Protein 5Z8L (pdb70)

Nearest PDB structures (foldseek):
  5z8l-assembly1_A  TM=1.005E+00  e=8.172E-43  Arabidopsis thaliana
  5z8n-assembly2_B  TM=9.759E-01  e=1.528E-32  Arabidopsis thaliana
  5znr-assembly2_B  TM=9.790E-01  e=4.767E-28  Populus trichocarpa
  5znp-assembly2_B  TM=9.704E-01  e=4.255E-28  Populus trichocarpa
  6vil-assembly4_D  TM=7.966E-01  e=1.922E-10  Mus musculus

Solvent-accessible surface area: 12918 Å² total

GO terms:
  GO:0005634 nucleus (C, IDA)
  GO:0000976 transcription cis-regulatory region binding (F, IDA)
  GO:0140002 histone H3K4me3 reader activity (F, IDA)
  GO:0009791 post-embryonic development (P, IMP)
  GO:2000028 regulation of photoperiodism, flowering (P, IMP)
  GO:0048579 negative regulation of long-day photoperiodism, flowering (P, IMP)
  GO:0005515 protein binding (F, IPI)
  GO:0009845 seed germination (P, IMP)
  GO:0140678 molecular function inhibitor activity (F, IMP)
  GO:0045814 negative regulation of gene expression, epigenetic (P, IMP)

Sequence (211 aa):
MAKTRPGVASKIKTGRKELDSYTIKGTNKVVRAGDCVLMRPSDAGKPPYVARVEKIEADANVKVHCRWYYRPEESLGGRRQFHGAKELFLSDHFDVQSAHTIEGKCIVHTFKNYTRLENVGAEDYYCRFEYKAATGAFTPDRVAVYCKCEMPYNPDDLMVQCEGCKDWYHPACVGMTIEEAKKLDHFVCAECSSPADDVKVRLSKAARSAP

Organism: Arabidopsis thaliana (NCBI:txid3702)

CATH classification: 2.30.30.490

B-factor: mean 43.42, std 18.75, range [15.2, 95.06]

Structure (mmCIF, N/CA/C/O backbone):
data_5Z8L
#
_entry.id   5Z8L
#
_cell.length_a   36.247
_cell.length_b   60.299
_cell.length_c   98.038
_cell.angle_alpha   90.00
_cell.angle_beta   90.00
_cell.angle_gamma   90.00
#
_symmetry.space_group_name_H-M   'P 21 21 21'
#
loop_
_entity.id
_entity.type
_entity.pdbx_description
1 polymer 'Chromatin remodeling protein EBS'
2 polymer 'H3K27me3 peptide'
3 non-polymer 'ZINC ION'
4 water water
#
loop_
_atom_site.group_PDB
_atom_site.id
_atom_site.type_symbol
_atom_site.label_atom_id
_atom_site.label_alt_id
_atom_site.label_comp_id
_atom_site.label_asym_id
_atom_site.label_entity_id
_atom_site.label_seq_id
_atom_site.pdbx_PDB_ins_code
_atom_site.Cartn_x
_atom_site.Cartn_y
_atom_site.Cartn_z
_atom_site.occupancy
_atom_site.B_iso_or_equiv
_atom_site.auth_seq_id
_atom_site.auth_comp_id
_atom_site.auth_asym_id
_atom_site.auth_atom_id
_atom_site.pdbx_PDB_model_num
ATOM 1 N N . MET A 1 1 ? 8.456 47.423 10.538 1.00 67.58 1 MET A N 1
ATOM 2 C CA . MET A 1 1 ? 8.632 46.240 11.374 1.00 63.54 1 MET A CA 1
ATOM 3 C C . MET A 1 1 ? 7.442 46.027 12.300 1.00 65.50 1 MET A C 1
ATOM 4 O O . MET A 1 1 ? 7.259 46.767 13.267 1.00 69.79 1 MET A O 1
ATOM 9 N N . ALA A 1 2 ? 6.641 45.008 12.006 1.00 59.34 2 ALA A N 1
ATOM 10 C CA . ALA A 1 2 ? 5.473 44.700 12.822 1.00 57.63 2 ALA A CA 1
ATOM 11 C C . ALA A 1 2 ? 5.711 43.469 13.692 1.00 54.77 2 ALA A C 1
ATOM 12 O O . ALA A 1 2 ? 6.015 42.390 13.187 1.00 55.19 2 ALA A O 1
ATOM 14 N N . LYS A 1 3 ? 5.569 43.641 15.002 1.00 52.20 3 LYS A N 1
ATOM 15 C CA . LYS A 1 3 ? 5.710 42.536 15.942 1.00 50.10 3 LYS A CA 1
ATOM 16 C C . LYS A 1 3 ? 4.765 42.710 17.126 1.00 51.98 3 LYS A C 1
ATOM 17 O O . LYS A 1 3 ? 4.246 43.801 17.360 1.00 54.60 3 LYS A O 1
ATOM 23 N N . THR A 1 4 ? 4.546 41.630 17.868 1.00 48.07 4 THR A N 1
ATOM 24 C CA . THR A 1 4 ? 3.616 41.652 18.989 1.00 48.01 4 THR A CA 1
ATOM 25 C C . THR A 1 4 ? 4.307 42.016 20.296 1.00 44.49 4 THR A C 1
ATOM 26 O O . THR A 1 4 ? 5.535 42.009 20.390 1.00 41.97 4 THR A O 1
ATOM 30 N N . ARG A 1 5 ? 3.503 42.332 21.304 1.00 44.72 5 ARG A N 1
ATOM 31 C CA . ARG A 1 5 ? 4.011 42.636 22.634 1.00 41.91 5 ARG A CA 1
ATOM 32 C C . ARG A 1 5 ? 3.235 41.818 23.661 1.00 45.67 5 ARG A C 1
ATOM 33 O O . ARG A 1 5 ? 2.187 42.255 24.142 1.00 44.07 5 ARG A O 1
ATOM 41 N N . PRO A 1 6 ? 3.739 40.615 23.981 1.00 46.16 6 PRO A N 1
ATOM 42 C CA . PRO A 1 6 ? 3.063 39.675 24.884 1.00 41.74 6 PRO A CA 1
ATOM 43 C C . PRO A 1 6 ? 2.742 40.296 26.239 1.00 40.34 6 PRO A C 1
ATOM 44 O O . PRO A 1 6 ? 3.626 40.851 26.887 1.00 37.84 6 PRO A O 1
ATOM 48 N N . GLY A 1 7 ? 1.483 40.195 26.653 1.00 43.00 7 GLY A N 1
ATOM 49 C CA . GLY A 1 7 ? 1.018 40.837 27.869 1.00 43.25 7 GLY A CA 1
ATOM 50 C C . GLY A 1 7 ? 1.550 40.233 29.153 1.00 40.99 7 GLY A C 1
ATOM 51 O O . GLY A 1 7 ? 1.746 40.940 30.139 1.00 50.33 7 GLY A O 1
ATOM 52 N N . VAL A 1 8 ? 1.796 38.943 29.168 1.00 40.41 8 VAL A N 1
ATOM 53 C CA . VAL A 1 8 ? 2.357 38.310 30.338 1.00 42.90 8 VAL A CA 1
ATOM 54 C C . VAL A 1 8 ? 3.657 37.578 30.038 1.00 45.88 8 VAL A C 1
ATOM 55 O O . VAL A 1 8 ? 3.831 37.002 28.982 1.00 48.66 8 VAL A O 1
ATOM 59 N N . ALA A 1 9 ? 4.588 37.629 30.976 1.00 43.31 9 ALA A N 1
ATOM 60 C CA . ALA A 1 9 ? 5.836 36.913 30.796 1.00 45.58 9 ALA A CA 1
ATOM 61 C C . ALA A 1 9 ? 5.863 35.491 31.343 1.00 49.95 9 ALA A C 1
ATOM 62 O O . ALA A 1 9 ? 6.605 34.687 30.887 1.00 49.64 9 ALA A O 1
ATOM 64 N N . SER A 1 10 ? 5.047 35.195 32.334 1.00 53.78 10 SER A N 1
ATOM 65 C CA . SER A 1 10 ? 4.989 33.870 32.913 1.00 52.81 10 SER A CA 1
ATOM 66 C C . SER A 1 10 ? 3.596 33.236 32.781 1.00 60.07 10 SER A C 1
ATOM 67 O O . SER A 1 10 ? 2.605 33.838 33.130 1.00 68.66 10 SER A O 1
ATOM 70 N N . LYS A 1 11 ? 3.550 32.000 32.313 1.00 56.34 11 LYS A N 1
ATOM 71 C CA . LYS A 1 11 ? 2.310 31.250 32.187 1.00 54.86 11 LYS A CA 1
ATOM 72 C C . LYS A 1 11 ? 1.820 30.516 33.460 1.00 59.96 11 LYS A C 1
ATOM 73 O O . LYS A 1 11 ? 0.691 30.052 33.507 1.00 64.17 11 LYS A O 1
ATOM 79 N N . ILE A 1 12 ? 2.642 30.410 34.490 1.00 55.06 12 ILE A N 1
ATOM 80 C CA . ILE A 1 12 ? 2.237 29.696 35.698 1.00 64.21 12 ILE A CA 1
ATOM 81 C C . ILE A 1 12 ? 1.478 30.624 36.649 1.00 70.66 12 ILE A C 1
ATOM 82 O O . ILE A 1 12 ? 1.913 31.730 36.863 1.00 68.60 12 ILE A O 1
ATOM 87 N N . LYS A 1 13 ? 0.356 30.196 37.220 1.00 74.88 13 LYS A N 1
ATOM 88 C CA . LYS A 1 13 ? -0.206 30.897 38.385 1.00 77.60 13 LYS A CA 1
ATOM 89 C C . LYS A 1 13 ? -0.359 32.377 38.179 1.00 75.86 13 LYS A C 1
ATOM 90 O O . LYS A 1 13 ? 0.109 33.205 38.962 1.00 69.87 13 LYS A O 1
ATOM 96 N N . THR A 1 14 ? -0.998 32.701 37.082 1.00 70.14 14 THR A N 1
ATOM 97 C CA . THR A 1 14 ? -1.139 34.049 36.643 1.00 67.48 14 THR A CA 1
ATOM 98 C C . THR A 1 14 ? -2.110 34.766 37.582 1.00 74.11 14 THR A C 1
ATOM 99 O O . THR A 1 14 ? -2.247 35.977 37.576 1.00 83.88 14 THR A O 1
ATOM 103 N N . GLY A 1 15 ? -2.778 33.986 38.404 1.00 72.10 15 GLY A N 1
ATOM 104 C CA . GLY A 1 15 ? -3.737 34.485 39.360 1.00 73.66 15 GLY A CA 1
ATOM 105 C C . GLY A 1 15 ? -3.273 35.410 40.454 1.00 72.81 15 GLY A C 1
ATOM 106 O O . GLY A 1 15 ? -4.078 36.089 41.048 1.00 75.95 15 GLY A O 1
ATOM 107 N N . ARG A 1 16 ? -2.006 35.353 40.820 1.00 70.83 16 ARG A N 1
ATOM 108 C CA . ARG A 1 16 ? -1.478 36.235 41.856 1.00 71.57 16 ARG A CA 1
ATOM 109 C C . ARG A 1 16 ? -1.270 37.656 41.393 1.00 66.64 16 ARG A C 1
ATOM 110 O O . ARG A 1 16 ? -1.089 37.903 40.216 1.00 58.31 16 ARG A O 1
ATOM 118 N N . LYS A 1 17 ? -1.295 38.587 42.325 1.00 63.98 17 LYS A N 1
ATOM 119 C CA . LYS A 1 17 ? -0.892 39.939 42.037 1.00 65.38 17 LYS A CA 1
ATOM 120 C C . LYS A 1 17 ? 0.644 40.100 42.032 1.00 58.87 17 LYS A C 1
ATOM 121 O O . LYS A 1 17 ? 1.326 39.578 42.916 1.00 55.17 17 LYS A O 1
ATOM 127 N N . GLU A 1 18 ? 1.161 40.859 41.072 1.00 54.23 18 GLU A N 1
ATOM 128 C CA . GLU A 1 18 ? 2.597 41.039 40.956 1.00 55.76 18 GLU A CA 1
ATOM 129 C C . GLU A 1 18 ? 3.103 42.009 42.012 1.00 57.68 18 GLU A C 1
ATOM 130 O O . GLU A 1 18 ? 2.438 42.996 42.333 1.00 64.29 18 GLU A O 1
ATOM 136 N N . LEU A 1 19 ? 4.275 41.712 42.560 1.00 49.71 19 LEU A N 1
ATOM 137 C CA . LEU A 1 19 ? 5.025 42.705 43.308 1.00 41.08 19 LEU A CA 1
ATOM 138 C C . LEU A 1 19 ? 5.834 43.502 42.297 1.00 38.79 19 LEU A C 1
ATOM 139 O O . LEU A 1 19 ? 6.365 42.935 41.340 1.00 35.38 19 LEU A O 1
ATOM 144 N N . ASP A 1 20 ? 5.914 44.812 42.491 1.00 36.06 20 ASP A N 1
ATOM 145 C CA . ASP A 1 20 ? 6.719 45.647 41.613 1.00 34.67 20 ASP A CA 1
ATOM 146 C C . ASP A 1 20 ? 8.197 45.298 41.746 1.00 32.14 20 ASP A C 1
ATOM 147 O O . ASP A 1 20 ? 8.929 45.285 40.758 1.00 30.32 20 ASP A O 1
ATOM 152 N N . SER A 1 21 ? 8.631 45.007 42.969 1.00 32.38 21 SER A N 1
ATOM 153 C CA . SER A 1 21 ? 10.041 44.735 43.210 1.00 33.62 21 SER A CA 1
ATOM 154 C C . SER A 1 21 ? 10.291 43.920 44.473 1.00 32.36 21 SER A C 1
ATOM 155 O O . SER A 1 21 ? 9.388 43.705 45.286 1.00 32.82 21 SER A O 1
ATOM 158 N N . TYR A 1 22 ? 11.533 43.469 44.618 1.00 29.55 22 TYR A N 1
ATOM 159 C CA . TYR A 1 22 ? 11.995 42.799 45.826 1.00 30.12 22 TYR A CA 1
ATOM 160 C C . TYR A 1 22 ? 13.439 43.200 46.111 1.00 29.75 22 TYR A C 1
ATOM 161 O O . TYR A 1 22 ? 14.301 43.107 45.236 1.00 28.14 22 TYR A O 1
ATOM 170 N N . THR A 1 23 ? 13.698 43.644 47.335 1.00 31.62 23 THR A N 1
ATOM 171 C CA . THR A 1 23 ? 15.042 44.047 47.731 1.00 31.96 23 THR A CA 1
ATOM 172 C C . THR A 1 23 ? 15.748 42.913 48.465 1.00 31.96 23 THR A C 1
ATOM 173 O O . THR A 1 23 ? 15.225 42.369 49.440 1.00 33.26 23 THR A O 1
ATOM 177 N N . ILE A 1 24 ? 16.928 42.545 47.976 1.00 30.81 24 ILE A N 1
ATOM 178 C CA . ILE A 1 24 ? 17.736 41.522 48.628 1.00 31.20 24 ILE A CA 1
ATOM 179 C C . ILE A 1 24 ? 18.071 41.951 50.052 1.00 34.05 24 ILE A C 1
ATOM 180 O O . ILE A 1 24 ? 18.583 43.050 50.273 1.00 35.08 24 ILE A O 1
ATOM 185 N N . LYS A 1 25 ? 17.760 41.076 51.007 1.00 34.92 25 LYS A N 1
ATOM 186 C CA . LYS A 1 25 ? 17.915 41.357 52.431 1.00 37.77 25 LYS A CA 1
ATOM 187 C C . LYS A 1 25 ? 19.278 41.941 52.790 1.00 39.67 25 LYS A C 1
ATOM 188 O O . LYS A 1 25 ? 20.314 41.350 52.489 1.00 38.67 25 LYS A O 1
ATOM 194 N N . GLY A 1 26 ? 19.262 43.107 53.428 1.00 41.38 26 GLY A N 1
ATOM 195 C CA . GLY A 1 26 ? 20.476 43.736 53.911 1.00 43.52 26 GLY A CA 1
ATOM 196 C C . GLY A 1 26 ? 21.256 44.486 52.850 1.00 42.53 26 GLY A C 1
ATOM 197 O O . GLY A 1 26 ? 22.364 44.954 53.112 1.00 44.43 26 GLY A O 1
ATOM 198 N N . THR A 1 27 ? 20.685 44.603 51.654 1.00 39.92 27 THR A N 1
ATOM 199 C CA . THR A 1 27 ? 21.357 45.278 50.546 1.00 39.02 27 THR A CA 1
ATOM 200 C C . THR A 1 27 ? 20.506 46.382 49.924 1.00 38.68 27 THR A C 1
ATOM 201 O O . THR A 1 27 ? 19.343 46.565 50.280 1.00 38.99 27 THR A O 1
ATOM 205 N N . ASN A 1 28 ? 21.102 47.106 48.982 1.00 38.38 28 ASN A N 1
ATOM 206 C CA . ASN A 1 28 ? 20.387 48.101 48.195 1.00 38.06 28 ASN A CA 1
ATOM 207 C C . ASN A 1 28 ? 20.049 47.559 46.811 1.00 35.03 28 ASN A C 1
ATOM 208 O O . ASN A 1 28 ? 19.682 48.311 45.910 1.00 36.07 28 ASN A O 1
ATOM 213 N N . LYS A 1 29 ? 20.187 46.247 46.651 1.00 33.20 29 LYS A N 1
ATOM 214 C CA . LYS A 1 29 ? 19.948 45.593 45.371 1.00 30.66 29 LYS A CA 1
ATOM 215 C C . LYS A 1 29 ? 18.472 45.270 45.177 1.00 35.68 29 LYS A C 1
ATOM 216 O O . LYS A 1 29 ? 17.932 44.374 45.828 1.00 29.38 29 LYS A O 1
ATOM 222 N N . VAL A 1 30 ? 17.831 46.001 44.271 1.00 29.14 30 VAL A N 1
ATOM 223 C CA . VAL A 1 30 ? 16.403 45.849 44.028 1.00 31.06 30 VAL A CA 1
ATOM 224 C C . VAL A 1 30 ? 16.139 45.033 42.767 1.00 34.18 30 VAL A C 1
ATOM 225 O O . VAL A 1 30 ? 16.584 45.390 41.675 1.00 33.40 30 VAL A O 1
ATOM 229 N N . VAL A 1 31 ? 15.411 43.935 42.931 1.00 27.65 31 VAL A N 1
ATOM 230 C CA . VAL A 1 31 ? 15.087 43.050 41.823 1.00 24.38 31 VAL A CA 1
ATOM 231 C C . VAL A 1 31 ? 13.683 43.334 41.292 1.00 25.61 31 VAL A C 1
ATOM 232 O O . VAL A 1 31 ? 12.729 43.415 42.062 1.00 26.00 31 VAL A O 1
ATOM 236 N N . ARG A 1 32 ? 13.570 43.503 39.978 1.00 24.00 32 ARG A N 1
ATOM 237 C CA . ARG A 1 32 ? 12.278 43.697 39.328 1.00 29.24 32 ARG A CA 1
ATOM 238 C C . ARG A 1 32 ? 12.132 42.706 38.181 1.00 28.94 32 ARG A C 1
ATOM 239 O O . ARG A 1 32 ? 13.107 42.069 37.789 1.00 25.86 32 ARG A O 1
ATOM 247 N N . ALA A 1 33 ? 10.920 42.580 37.647 1.00 25.50 33 ALA A N 1
ATOM 248 C CA . ALA A 1 33 ? 10.682 41.713 36.498 1.00 25.13 33 ALA A CA 1
ATOM 249 C C . ALA A 1 33 ? 11.585 42.119 35.339 1.00 24.19 33 ALA A C 1
ATOM 250 O O . ALA A 1 33 ? 11.728 43.304 35.040 1.00 27.07 33 ALA A O 1
ATOM 252 N N . GLY A 1 34 ? 12.213 41.135 34.705 1.00 22.08 34 GLY A N 1
ATOM 253 C CA . GLY A 1 34 ? 13.133 41.404 33.616 1.00 28.49 34 GLY A CA 1
ATOM 254 C C . GLY A 1 34 ? 14.595 41.380 34.028 1.00 27.02 34 GLY A C 1
ATOM 255 O O . GLY A 1 34 ? 15.473 41.206 33.188 1.00 22.11 34 GLY A O 1
ATOM 256 N N . ASP A 1 35 ? 14.858 41.564 35.319 1.00 22.77 35 ASP A N 1
ATOM 257 C CA . ASP A 1 35 ? 16.228 41.529 35.833 1.00 24.36 35 ASP A CA 1
ATOM 258 C C . ASP A 1 35 ? 16.777 40.112 35.850 1.00 24.89 35 ASP A C 1
ATOM 259 O O . ASP A 1 35 ? 16.025 39.150 35.966 1.00 23.52 35 ASP A O 1
ATOM 264 N N . CYS A 1 36 ? 18.094 39.981 35.746 1.00 25.15 36 CYS A N 1
ATOM 265 C CA . CYS A 1 36 ? 18.713 38.675 35.898 1.00 21.29 36 CYS A CA 1
ATOM 266 C C . CYS A 1 36 ? 19.370 38.579 37.277 1.00 21.83 36 CYS A C 1
ATOM 267 O O . CYS A 1 36 ? 19.884 39.564 37.803 1.00 22.09 36 CYS A O 1
ATOM 270 N N . VAL A 1 37 ? 19.321 37.393 37.872 1.00 21.00 37 VAL A N 1
ATOM 271 C CA . VAL A 1 37 ? 19.788 37.208 39.237 1.00 27.92 37 VAL A CA 1
ATOM 272 C C . VAL A 1 37 ? 20.642 35.957 39.391 1.00 22.57 37 VAL A C 1
ATOM 273 O O . VAL A 1 37 ? 20.556 35.010 38.595 1.00 25.30 37 VAL A O 1
ATOM 277 N N . LEU A 1 38 ? 21.471 35.985 40.428 1.00 23.61 38 LEU A N 1
ATOM 278 C CA . LEU A 1 38 ? 22.273 34.850 40.847 1.00 31.12 38 LEU A CA 1
ATOM 279 C C . LEU A 1 38 ? 21.615 34.226 42.067 1.00 31.06 38 LEU A C 1
ATOM 280 O O . LEU A 1 38 ? 21.168 34.938 42.956 1.00 30.39 38 LEU A O 1
ATOM 285 N N . MET A 1 39 ? 21.549 32.902 42.102 1.00 32.56 39 MET A N 1
ATOM 286 C CA . MET A 1 39 ? 20.923 32.184 43.205 1.00 30.73 39 MET A CA 1
ATOM 287 C C . MET A 1 39 ? 21.875 31.120 43.731 1.00 35.89 39 MET A C 1
ATOM 288 O O . MET A 1 39 ? 22.665 30.566 42.968 1.00 35.36 39 MET A O 1
ATOM 293 N N . ARG A 1 40 ? 21.815 30.835 45.029 1.00 35.56 40 ARG A N 1
ATOM 294 C CA . ARG A 1 40 ? 22.684 29.804 45.585 1.00 42.28 40 ARG A CA 1
ATOM 295 C C . ARG A 1 40 ? 22.318 28.420 45.054 1.00 42.33 40 ARG A C 1
ATOM 296 O O . ARG A 1 40 ? 21.155 28.018 45.110 1.00 45.86 40 ARG A O 1
ATOM 304 N N . PRO A 1 41 ? 23.315 27.690 44.529 1.00 45.11 41 PRO A N 1
ATOM 305 C CA . PRO A 1 41 ? 23.122 26.327 44.026 1.00 48.60 41 PRO A CA 1
ATOM 306 C C . PRO A 1 41 ? 23.034 25.309 45.156 1.00 61.32 41 PRO A C 1
ATOM 307 O O . PRO A 1 41 ? 23.473 25.596 46.270 1.00 63.86 41 PRO A O 1
ATOM 311 N N . SER A 1 42 ? 22.470 24.138 44.870 1.00 67.28 42 SER A N 1
ATOM 312 C CA . SER A 1 42 ? 22.393 23.065 45.856 1.00 65.59 42 SER A CA 1
ATOM 313 C C . SER A 1 42 ? 23.791 22.653 46.298 1.00 69.98 42 SER A C 1
ATOM 314 O O . SER A 1 42 ? 24.143 22.758 47.472 1.00 72.55 42 SER A O 1
ATOM 317 N N . ASP A 1 43 ? 24.581 22.189 45.338 1.00 73.28 43 ASP A N 1
ATOM 318 C CA . ASP A 1 43 ? 25.963 21.799 45.577 1.00 79.57 43 ASP A CA 1
ATOM 319 C C . ASP A 1 43 ? 26.836 22.995 45.942 1.00 77.02 43 ASP A C 1
ATOM 320 O O . ASP A 1 43 ? 26.849 24.007 45.241 1.00 68.37 43 ASP A O 1
ATOM 325 N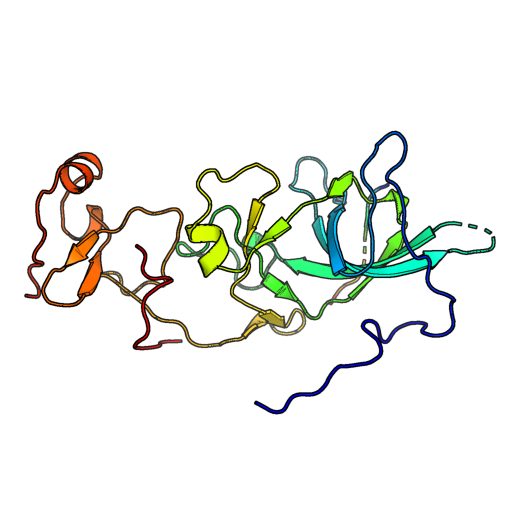 N . ALA A 1 44 ? 27.551 22.871 47.055 1.00 80.90 44 ALA A N 1
ATOM 326 C CA . ALA A 1 44 ? 28.416 23.937 47.541 1.00 77.22 44 ALA A CA 1
ATOM 327 C C . ALA A 1 44 ? 29.695 24.032 46.716 1.00 76.18 44 ALA A C 1
ATOM 328 O O . ALA A 1 44 ? 30.169 23.038 46.166 1.00 74.50 44 ALA A O 1
ATOM 330 N N . GLY A 1 45 ? 30.251 25.236 46.639 1.00 72.22 45 GLY A N 1
ATOM 331 C CA . GLY A 1 45 ? 31.499 25.452 45.932 1.00 75.54 45 GLY A CA 1
ATOM 332 C C . GLY A 1 45 ? 31.345 25.667 44.438 1.00 76.28 45 GLY A C 1
ATOM 333 O O . GLY A 1 45 ? 32.303 26.024 43.754 1.00 80.15 45 GLY A O 1
ATOM 334 N N . LYS A 1 46 ? 30.157 25.482 43.934 1.00 73.53 46 LYS A N 1
ATOM 335 C CA . LYS A 1 46 ? 29.907 25.630 42.507 1.00 72.25 46 LYS A CA 1
ATOM 336 C C . LYS A 1 46 ? 29.284 26.993 42.212 1.00 60.45 46 LYS A C 1
ATOM 337 O O . LYS A 1 46 ? 28.652 27.586 43.089 1.00 56.84 46 LYS A O 1
ATOM 343 N N . PRO A 1 47 ? 29.448 27.473 40.969 1.00 53.17 47 PRO A N 1
ATOM 344 C CA . PRO A 1 47 ? 28.920 28.790 40.601 1.00 48.94 47 PRO A CA 1
ATOM 345 C C . PRO A 1 47 ? 27.415 28.876 40.788 1.00 46.32 47 PRO A C 1
ATOM 346 O O . PRO A 1 47 ? 26.718 27.876 40.614 1.00 51.67 47 PRO A O 1
ATOM 350 N N . PRO A 1 48 ? 26.919 30.063 41.152 1.00 42.81 48 PRO A N 1
ATOM 351 C CA . PRO A 1 48 ? 25.488 30.266 41.390 1.00 38.53 48 PRO A CA 1
ATOM 352 C C . PRO A 1 48 ? 24.656 30.011 40.138 1.00 33.53 48 PRO A C 1
ATOM 353 O O . PRO A 1 48 ? 25.173 30.112 39.026 1.00 37.49 48 PRO A O 1
ATOM 357 N N . TYR A 1 49 ? 23.389 29.658 40.329 1.00 31.39 49 TYR A N 1
ATOM 358 C CA . TYR A 1 49 ? 22.440 29.556 39.228 1.00 29.66 49 TYR A CA 1
ATOM 359 C C . TYR A 1 49 ? 22.137 30.945 38.692 1.00 31.34 49 TYR A C 1
ATOM 360 O O . TYR A 1 49 ? 21.997 31.887 39.462 1.00 32.82 49 TYR A O 1
ATOM 369 N N . VAL A 1 50 ? 22.029 31.079 37.377 1.00 26.40 50 VAL A N 1
ATOM 370 C CA . VAL A 1 50 ? 21.647 32.356 36.798 1.00 24.81 50 VAL A CA 1
ATOM 371 C C . VAL A 1 50 ? 20.239 32.248 36.226 1.00 23.96 50 VAL A C 1
ATOM 372 O O . VAL A 1 50 ? 19.928 31.295 35.512 1.00 24.75 50 VAL A O 1
ATOM 376 N N . ALA A 1 51 ? 19.385 33.215 36.544 1.00 22.76 51 ALA A N 1
ATOM 377 C CA . ALA A 1 51 ? 18.008 33.152 36.065 1.00 22.39 51 ALA A CA 1
ATOM 378 C C . ALA A 1 51 ? 17.470 34.525 35.709 1.00 21.36 51 ALA A C 1
ATOM 379 O O . ALA A 1 51 ? 17.894 35.524 36.271 1.00 25.34 51 ALA A O 1
ATOM 381 N N . ARG A 1 52 ? 16.538 34.575 34.767 1.00 21.37 52 ARG A N 1
ATOM 382 C CA . ARG A 1 52 ? 15.838 35.819 34.498 1.00 20.84 52 ARG A CA 1
ATOM 383 C C . ARG A 1 52 ? 14.533 35.833 35.289 1.00 21.13 52 ARG A C 1
ATOM 384 O O . ARG A 1 52 ? 13.762 34.874 35.250 1.00 25.61 52 ARG A O 1
ATOM 392 N N . VAL A 1 53 ? 14.308 36.919 36.020 1.00 20.86 53 VAL A N 1
ATOM 393 C CA . VAL A 1 53 ? 13.092 37.074 36.804 1.00 22.31 53 VAL A CA 1
ATOM 394 C C . VAL A 1 53 ? 11.939 37.477 35.897 1.00 24.39 53 VAL A C 1
ATOM 395 O O . VAL A 1 53 ? 11.898 38.596 35.389 1.00 28.56 53 VAL A O 1
ATOM 399 N N . GLU A 1 54 ? 11.009 36.553 35.692 1.00 23.26 54 GLU A N 1
ATOM 400 C CA . GLU A 1 54 ? 9.870 36.789 34.818 1.00 25.86 54 GLU A CA 1
ATOM 401 C C . GLU A 1 54 ? 8.716 37.430 35.578 1.00 29.51 54 GLU A C 1
ATOM 402 O O . GLU A 1 54 ? 7.947 38.202 35.009 1.00 28.69 54 GLU A O 1
ATOM 408 N N . LYS A 1 55 ? 8.601 37.110 36.865 1.00 30.50 55 LYS A N 1
ATOM 409 C CA . LYS A 1 55 ? 7.531 37.664 37.691 1.00 29.65 55 LYS A CA 1
ATOM 410 C C . LYS A 1 55 ? 7.827 37.523 39.183 1.00 30.44 55 LYS A C 1
ATOM 411 O O . LYS A 1 55 ? 8.423 36.535 39.615 1.00 31.49 55 LYS A O 1
ATOM 417 N N . ILE A 1 56 ? 7.403 38.517 39.960 1.00 30.23 56 ILE A N 1
ATOM 418 C CA . ILE A 1 56 ? 7.562 38.497 41.412 1.00 30.97 56 ILE A CA 1
ATOM 419 C C . ILE A 1 56 ? 6.201 38.486 42.116 1.00 34.50 56 ILE A C 1
ATOM 420 O O . ILE A 1 56 ? 5.337 39.299 41.797 1.00 33.69 56 ILE A O 1
ATOM 425 N N . GLU A 1 57 ? 6.028 37.575 43.076 1.00 35.85 57 GLU A N 1
ATOM 426 C CA . GLU A 1 57 ? 4.767 37.422 43.815 1.00 41.91 57 GLU A CA 1
ATOM 427 C C . GLU A 1 57 ? 5.000 36.929 45.256 1.00 45.35 57 GLU A C 1
ATOM 428 O O . GLU A 1 57 ? 6.047 36.355 45.554 1.00 46.52 57 GLU A O 1
ATOM 434 N N . ALA A 1 58 ? 4.035 37.167 46.147 1.00 57.58 58 ALA A N 1
ATOM 435 C CA . ALA A 1 58 ? 4.180 36.824 47.571 1.00 63.77 58 ALA A CA 1
ATOM 436 C C . ALA A 1 58 ? 2.973 36.089 48.137 1.00 64.42 58 ALA A C 1
ATOM 437 O O . ALA A 1 58 ? 1.946 35.990 47.487 1.00 59.05 58 ALA A O 1
ATOM 439 N N . ASP A 1 59 ? 3.081 35.599 49.366 1.00 67.45 59 ASP A N 1
ATOM 440 C CA . ASP A 1 59 ? 1.898 35.078 50.029 1.00 71.84 59 ASP A CA 1
ATOM 441 C C . ASP A 1 59 ? 1.601 35.756 51.358 1.00 61.79 59 ASP A C 1
ATOM 442 O O . ASP A 1 59 ? 2.030 36.888 51.581 1.00 61.47 59 ASP A O 1
ATOM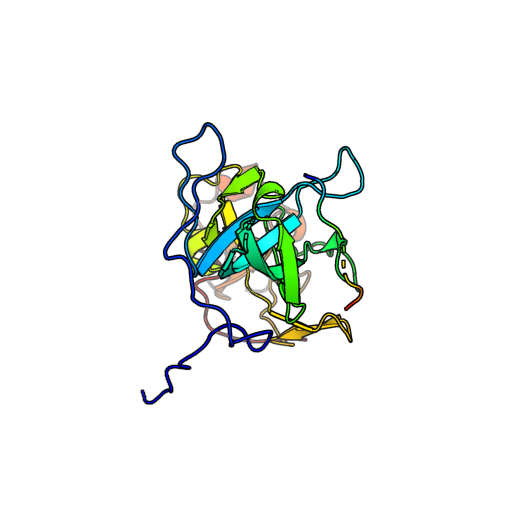 447 N N . ALA A 1 60 ? 0.777 35.063 52.157 1.00 66.92 60 ALA A N 1
ATOM 448 C CA . ALA A 1 60 ? 0.376 35.410 53.527 1.00 72.78 60 ALA A CA 1
ATOM 449 C C . ALA A 1 60 ? 1.295 34.713 54.511 1.00 74.87 60 ALA A C 1
ATOM 450 O O . ALA A 1 60 ? 1.739 33.600 54.240 1.00 68.48 60 ALA A O 1
ATOM 452 N N . ASN A 1 63 ? 7.658 34.384 52.220 1.00 78.90 63 ASN A N 1
ATOM 453 C CA . ASN A 1 63 ? 6.585 35.218 51.708 1.00 73.29 63 ASN A CA 1
AT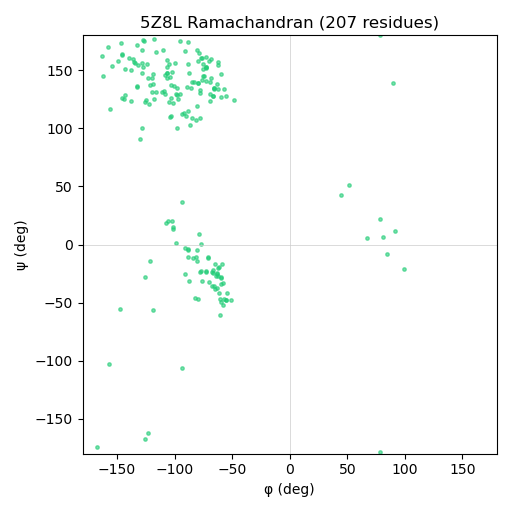OM 454 C C . ASN A 1 63 ? 6.682 35.461 50.201 1.00 62.20 63 ASN A C 1
ATOM 455 O O . ASN A 1 63 ? 5.741 35.183 49.477 1.00 56.72 63 ASN A O 1
ATOM 460 N N . VAL A 1 64 ? 7.811 35.982 49.729 1.00 61.97 64 VAL A N 1
ATOM 461 C CA . VAL A 1 64 ? 7.930 36.383 48.327 1.00 52.30 64 VAL A CA 1
ATOM 462 C C . VAL A 1 64 ? 8.428 35.234 47.439 1.00 42.95 64 VAL A C 1
ATOM 463 O O . VAL A 1 64 ? 9.347 34.500 47.802 1.00 42.86 64 VAL A O 1
ATOM 467 N N . LYS A 1 65 ? 7.788 35.079 46.281 1.00 41.95 65 LYS A N 1
ATOM 468 C CA . LYS A 1 65 ? 8.169 34.074 45.291 1.00 42.21 65 LYS A CA 1
ATOM 469 C C . LYS A 1 65 ? 8.567 34.738 43.977 1.00 35.71 65 LYS A C 1
ATOM 470 O O . LYS A 1 65 ? 8.010 35.768 43.599 1.00 39.73 65 LYS A O 1
ATOM 476 N N . VAL A 1 66 ? 9.524 34.137 43.280 1.00 32.96 66 VAL A N 1
ATOM 477 C CA . VAL A 1 66 ? 9.930 34.608 41.965 1.00 31.20 66 VAL A CA 1
ATOM 478 C C . VAL A 1 66 ? 9.742 33.508 40.922 1.00 33.16 66 VAL A C 1
ATOM 479 O O . VAL A 1 66 ? 10.038 32.332 41.172 1.00 36.85 66 VAL A O 1
ATOM 483 N N . HIS A 1 67 ? 9.216 33.895 39.765 1.00 32.88 67 HIS A N 1
ATOM 484 C CA . HIS A 1 67 ? 9.123 32.993 38.626 1.00 33.83 67 HIS A CA 1
ATOM 485 C C . HIS A 1 67 ? 10.390 33.129 37.797 1.00 33.71 67 HIS A C 1
ATOM 486 O O . HIS A 1 67 ? 10.629 34.155 37.178 1.00 32.86 67 HIS A O 1
ATOM 493 N N . CYS A 1 68 ? 11.205 32.086 37.806 1.00 25.18 68 CYS A N 1
ATOM 494 C CA . CYS A 1 68 ? 12.507 32.100 37.158 1.00 25.10 68 CYS A CA 1
ATOM 495 C C . CYS A 1 68 ? 12.497 31.405 35.809 1.00 27.79 68 CYS A C 1
ATOM 496 O O . CYS A 1 68 ? 11.917 30.327 35.658 1.00 34.54 68 CYS A O 1
ATOM 499 N N . ARG A 1 69 ? 13.141 32.040 34.836 1.00 26.64 69 ARG A N 1
ATOM 500 C CA . ARG A 1 69 ? 13.497 31.377 33.592 1.00 27.18 69 ARG A CA 1
ATOM 501 C C . ARG A 1 69 ? 14.993 31.089 33.659 1.00 25.02 69 ARG A C 1
ATOM 502 O O . ARG A 1 69 ? 15.807 32.009 33.627 1.00 20.93 69 ARG A O 1
ATOM 510 N N . TRP A 1 70 ? 15.349 29.815 33.782 1.00 24.14 70 TRP A N 1
ATOM 511 C CA . TRP A 1 70 ? 16.741 29.436 34.001 1.00 24.08 70 TRP A CA 1
ATOM 512 C C . TRP A 1 70 ? 17.652 29.748 32.823 1.00 22.11 70 TRP A C 1
ATOM 513 O O . TRP A 1 70 ? 17.308 29.483 31.672 1.00 21.95 70 TRP A O 1
ATOM 524 N N . TYR A 1 71 ? 18.816 30.319 33.126 1.00 22.15 71 TYR A N 1
ATOM 525 C CA . TYR A 1 71 ? 19.943 30.267 32.206 1.00 24.84 71 TYR A CA 1
ATOM 526 C C . TYR A 1 71 ? 20.715 28.987 32.489 1.00 23.80 71 TYR A C 1
ATOM 527 O O . TYR A 1 71 ? 20.762 28.532 33.629 1.00 30.43 71 TYR A O 1
ATOM 536 N N . TYR A 1 72 ? 21.310 28.407 31.453 1.00 21.07 72 TYR A N 1
ATOM 537 C CA . TYR A 1 72 ? 22.174 27.246 31.607 1.00 22.24 72 TYR A CA 1
ATOM 538 C C . TYR A 1 72 ? 23.617 27.629 31.301 1.00 21.22 72 TYR A C 1
ATOM 539 O O . TYR A 1 72 ? 23.891 28.255 30.283 1.00 19.66 72 TYR A O 1
ATOM 548 N N . ARG A 1 73 ? 24.536 27.263 32.182 1.00 23.95 73 ARG A N 1
ATOM 549 C CA . ARG A 1 73 ? 25.951 27.372 31.861 1.00 21.27 73 ARG A CA 1
ATOM 550 C C . ARG A 1 73 ? 26.266 26.265 30.858 1.00 25.33 73 ARG A C 1
ATOM 551 O O . ARG A 1 73 ? 25.578 25.245 30.839 1.00 24.59 73 ARG A O 1
ATOM 559 N N . PRO A 1 74 ? 27.282 26.467 30.003 1.00 24.49 74 PRO A N 1
ATOM 560 C CA . PRO A 1 74 ? 27.598 25.441 29.002 1.00 23.52 74 PRO A CA 1
ATOM 561 C C . PRO A 1 74 ? 27.827 24.060 29.617 1.00 30.11 74 PRO A C 1
ATOM 562 O O . PRO A 1 74 ? 27.337 23.068 29.076 1.00 31.46 74 PRO A O 1
ATOM 566 N N . GLU A 1 75 ? 28.526 24.000 30.746 1.00 25.19 75 GLU A N 1
ATOM 567 C CA . GLU A 1 75 ? 28.755 22.729 31.423 1.00 30.62 75 GLU A CA 1
ATOM 568 C C . GLU A 1 75 ? 27.461 22.142 32.006 1.00 35.42 75 GLU A C 1
ATOM 569 O O . GLU A 1 75 ? 27.364 20.933 32.213 1.00 40.42 75 GLU A O 1
ATOM 575 N N . GLU A 1 76 ? 26.470 22.994 32.261 1.00 30.93 76 GLU A N 1
ATOM 576 C CA . GLU A 1 76 ? 25.185 22.543 32.799 1.00 31.55 76 GLU A CA 1
ATOM 577 C C . GLU A 1 76 ? 24.280 21.967 31.710 1.00 30.54 76 GLU A C 1
ATOM 578 O O . GLU A 1 76 ? 23.282 21.309 32.008 1.00 32.54 76 GLU A O 1
ATOM 584 N N . SER A 1 77 ? 24.630 22.219 30.452 1.00 29.39 77 SER A N 1
ATOM 585 C CA . SER A 1 77 ? 23.819 21.768 29.324 1.00 33.75 77 SER A CA 1
ATOM 586 C C . SER A 1 77 ? 24.078 20.301 28.991 1.00 33.08 77 SER A C 1
ATOM 587 O O . SER A 1 77 ? 25.045 19.710 29.467 1.00 32.13 77 SER A O 1
ATOM 590 N N . LEU A 1 78 ? 23.213 19.728 28.160 1.00 31.39 78 LEU 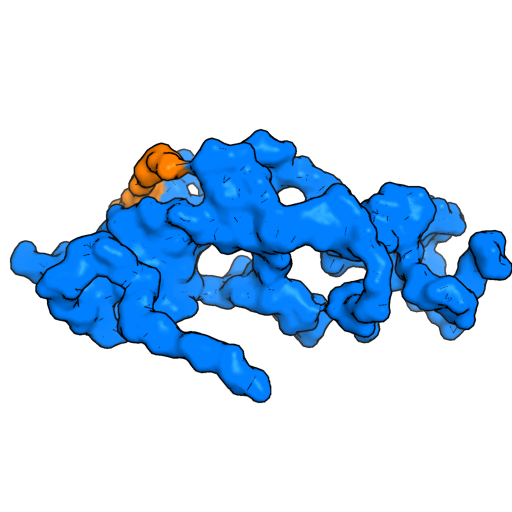A N 1
ATOM 591 C CA . LEU A 1 78 ? 23.285 18.308 27.818 1.00 33.11 78 LEU A CA 1
ATOM 592 C C . LEU A 1 78 ? 24.540 17.941 27.028 1.00 31.61 78 LEU A C 1
ATOM 593 O O . LEU A 1 78 ? 25.092 16.856 27.203 1.00 38.58 78 LEU A O 1
ATOM 598 N N . GLY A 1 79 ? 24.984 18.844 26.161 1.00 34.09 79 GLY A N 1
ATOM 599 C CA . GLY A 1 79 ? 26.158 18.601 25.339 1.00 32.89 79 GLY A CA 1
ATOM 600 C C . GLY A 1 79 ? 27.459 19.021 26.002 1.00 38.98 79 GLY A C 1
ATOM 601 O O . GLY A 1 79 ? 28.544 18.704 25.514 1.00 39.36 79 GLY A O 1
ATOM 602 N N . GLY A 1 80 ? 27.351 19.743 27.114 1.00 36.38 80 GLY A N 1
ATOM 603 C CA . GLY A 1 80 ? 28.518 20.165 27.867 1.00 33.95 80 GLY A CA 1
ATOM 604 C C . GLY A 1 80 ? 29.232 21.360 27.265 1.00 33.82 80 GLY A C 1
ATOM 605 O O . GLY A 1 80 ? 28.803 21.905 26.248 1.00 30.15 80 GLY A O 1
ATOM 606 N N . ARG A 1 81 ? 30.327 21.769 27.898 1.00 32.41 81 ARG A N 1
ATOM 607 C CA . ARG A 1 81 ? 31.104 22.908 27.422 1.00 30.90 81 ARG A CA 1
ATOM 608 C C . ARG A 1 81 ? 31.985 22.528 26.233 1.00 31.74 81 ARG A C 1
ATOM 609 O O . ARG A 1 81 ? 32.662 21.499 26.250 1.00 30.95 81 ARG A O 1
ATOM 617 N N . ARG A 1 82 ? 31.958 23.362 25.198 1.00 27.82 82 ARG A N 1
ATOM 618 C CA . ARG A 1 82 ? 32.836 23.193 24.048 1.00 29.77 82 ARG A CA 1
ATOM 619 C C . ARG A 1 82 ? 33.879 24.303 24.041 1.00 30.11 82 ARG A C 1
ATOM 620 O O . ARG A 1 82 ? 33.747 25.291 24.767 1.00 24.85 82 ARG A O 1
ATOM 628 N N . GLN A 1 83 ? 34.903 24.146 23.208 1.00 26.99 83 GLN A N 1
ATOM 629 C CA . GLN A 1 83 ? 36.023 25.081 23.181 1.00 29.14 83 GLN A CA 1
ATOM 630 C C . GLN A 1 83 ? 35.618 26.498 22.776 1.00 26.62 83 GLN A C 1
ATOM 631 O O . GLN A 1 83 ? 36.283 27.463 23.151 1.00 23.66 83 GLN A O 1
ATOM 637 N N . PHE A 1 84 ? 34.530 26.632 22.021 1.00 21.60 84 PHE A N 1
ATOM 638 C CA . PHE A 1 84 ? 34.151 27.943 21.503 1.00 21.40 84 PHE A CA 1
ATOM 639 C C . PHE A 1 84 ? 33.247 28.728 22.456 1.00 20.01 84 PHE A C 1
ATOM 640 O O . PHE A 1 84 ? 32.928 29.886 22.193 1.00 21.18 84 PHE A O 1
ATOM 648 N N . HIS A 1 85 ? 32.846 28.107 23.562 1.00 24.74 85 HIS A N 1
ATOM 649 C CA . HIS A 1 85 ? 32.031 28.786 24.571 1.00 20.44 85 HIS A CA 1
ATOM 650 C C . HIS A 1 85 ? 32.871 29.710 25.452 1.00 22.84 85 HIS A C 1
ATOM 651 O O . HIS A 1 85 ? 33.902 29.304 25.980 1.00 23.23 85 HIS A O 1
ATOM 658 N N . GLY A 1 86 ? 32.423 30.951 25.613 1.00 20.46 86 GLY A N 1
ATOM 659 C CA . GLY A 1 86 ? 33.112 31.903 26.466 1.00 20.09 86 GLY A CA 1
ATOM 660 C C . GLY A 1 86 ? 32.989 31.548 27.937 1.00 21.31 86 GLY A C 1
ATOM 661 O O . GLY A 1 86 ? 32.070 30.828 28.328 1.00 19.90 86 GLY A O 1
ATOM 662 N N . ALA A 1 87 ? 33.913 32.052 28.754 1.00 15.27 87 ALA A N 1
ATOM 663 C CA . ALA A 1 87 ? 33.875 31.803 30.193 1.00 23.04 87 ALA A CA 1
ATOM 664 C C . ALA A 1 87 ? 32.580 32.323 30.824 1.00 21.05 87 ALA A C 1
ATOM 665 O O . ALA A 1 87 ? 32.066 31.733 31.776 1.00 20.48 87 ALA A O 1
ATOM 667 N N . LYS A 1 88 ? 32.059 33.422 30.289 1.00 21.20 88 LYS A N 1
ATOM 668 C CA . LYS A 1 88 ? 30.853 34.044 30.837 1.00 18.60 88 LYS A CA 1
ATOM 669 C C . LYS A 1 88 ? 29.618 33.791 29.966 1.00 20.01 88 LYS A C 1
ATOM 670 O O . LYS A 1 88 ? 28.625 34.517 30.061 1.00 19.66 88 LYS A O 1
ATOM 676 N N . GLU A 1 89 ? 29.67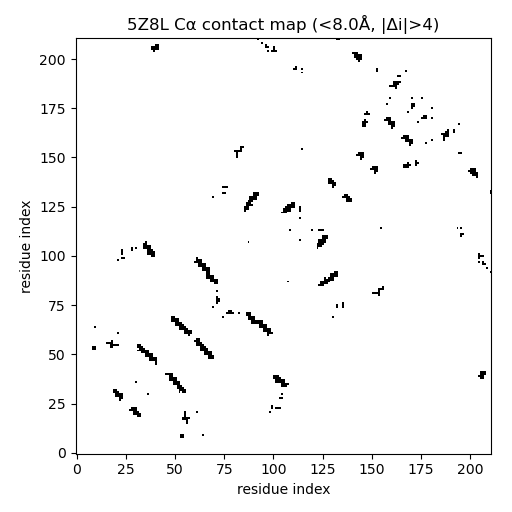5 32.768 29.119 1.00 15.33 89 GLU A N 1
ATOM 677 C CA . GLU A 1 89 ? 28.565 32.486 28.212 1.00 17.47 89 GLU A CA 1
ATOM 678 C C . GLU A 1 89 ? 27.442 31.736 28.925 1.00 15.87 89 GLU A C 1
ATOM 679 O O . GLU A 1 89 ? 27.689 30.844 29.738 1.00 18.12 89 GLU A O 1
ATOM 685 N N . LEU A 1 90 ? 26.208 32.122 28.617 1.00 16.48 90 LEU A N 1
ATOM 686 C CA . LEU A 1 90 ? 25.020 31.446 29.133 1.00 21.66 90 LEU A CA 1
ATOM 687 C C . LEU A 1 90 ? 24.033 31.147 28.008 1.00 18.44 90 LEU A C 1
ATOM 688 O O . LEU A 1 90 ? 24.028 31.832 26.987 1.00 17.90 90 LEU A O 1
ATOM 693 N N . PHE A 1 91 ? 23.199 30.128 28.208 1.00 20.29 91 PHE A N 1
ATOM 694 C CA . PHE A 1 91 ? 22.112 29.802 27.283 1.00 20.69 91 PHE A CA 1
ATOM 695 C C . PHE A 1 91 ? 20.766 30.151 27.917 1.00 20.31 91 PHE A C 1
ATOM 696 O O . PHE A 1 91 ? 20.494 29.739 29.039 1.00 20.79 91 PHE A O 1
ATOM 704 N N . LEU A 1 92 ? 19.917 30.887 27.206 1.00 22.24 92 LEU A N 1
ATOM 705 C CA . LEU A 1 92 ? 18.579 31.198 27.718 1.00 23.46 92 LEU A CA 1
ATOM 706 C C . LEU A 1 92 ? 17.618 30.032 27.479 1.00 22.78 92 LEU A C 1
ATOM 707 O O . LEU A 1 92 ? 17.208 29.791 26.349 1.00 24.89 92 LEU A O 1
ATOM 712 N N . SER A 1 93 ? 17.254 29.314 28.537 1.00 23.07 93 SER A N 1
ATOM 713 C CA . SER A 1 93 ? 16.425 28.121 28.377 1.00 26.02 93 SER A CA 1
ATOM 714 C C . SER A 1 93 ? 14.927 28.405 28.412 1.00 27.20 93 SER A C 1
ATOM 715 O O . SER A 1 93 ? 14.494 29.531 28.663 1.00 23.75 93 SER A O 1
ATOM 718 N N . ASP A 1 94 ? 14.152 27.356 28.155 1.00 28.22 94 ASP A N 1
ATOM 719 C CA . ASP A 1 94 ? 12.699 27.384 28.267 1.00 32.22 94 ASP A CA 1
ATOM 720 C C . ASP A 1 94 ? 12.285 26.719 29.572 1.00 32.60 94 ASP A C 1
ATOM 721 O O . ASP A 1 94 ? 11.125 26.351 29.762 1.00 31.95 94 ASP A O 1
ATOM 726 N N . HIS A 1 95 ? 13.260 26.546 30.457 1.00 29.44 95 HIS A N 1
ATOM 727 C CA . HIS A 1 95 ? 13.049 25.879 31.735 1.00 34.80 95 HIS A CA 1
ATOM 728 C C . HIS A 1 95 ? 12.620 26.893 32.792 1.00 32.15 95 HIS A C 1
ATOM 729 O O . HIS A 1 95 ? 13.380 27.792 33.146 1.00 25.13 95 HIS A O 1
ATOM 736 N N . PHE A 1 96 ? 11.392 26.746 33.281 1.00 29.46 96 PHE A N 1
ATOM 737 C CA . PHE A 1 96 ? 10.844 27.651 34.287 1.00 28.32 96 PHE A CA 1
ATOM 738 C C . PHE A 1 96 ? 10.775 26.992 35.660 1.00 33.73 96 PHE A C 1
ATOM 739 O O . PHE A 1 96 ? 10.654 25.771 35.771 1.00 35.57 96 PHE A O 1
ATOM 747 N N . ASP A 1 97 ? 10.839 27.810 36.705 1.00 35.50 97 ASP A N 1
ATOM 748 C CA . ASP A 1 97 ? 10.725 27.309 38.071 1.00 34.00 97 ASP A CA 1
ATOM 749 C C . ASP A 1 97 ? 10.217 28.391 39.001 1.00 33.51 97 ASP A C 1
ATOM 750 O O . ASP A 1 97 ? 10.412 29.565 38.745 1.00 35.54 97 ASP A O 1
ATOM 755 N N . VAL A 1 98 ? 9.573 28.001 40.090 1.00 30.47 98 VAL A N 1
ATOM 756 C CA . VAL A 1 98 ? 9.210 28.967 41.113 1.00 32.79 98 VAL A CA 1
ATOM 757 C C . VAL A 1 98 ? 10.172 28.821 42.279 1.00 40.49 98 VAL A C 1
ATOM 758 O O . VAL A 1 98 ? 10.357 27.724 42.801 1.00 49.28 98 VAL A O 1
ATOM 762 N N . GLN A 1 99 ? 10.800 29.920 42.680 1.00 38.52 99 GLN A N 1
ATOM 763 C CA . GLN A 1 99 ? 11.747 29.862 43.787 1.00 34.70 99 GLN A CA 1
ATOM 764 C C . GLN A 1 99 ? 11.410 30.892 44.853 1.00 39.11 99 GLN A C 1
ATOM 765 O O . GLN A 1 99 ? 10.798 31.914 44.562 1.00 39.35 99 GLN A O 1
ATOM 771 N N . SER A 1 100 ? 11.795 30.611 46.092 1.00 42.57 100 SER A N 1
ATOM 772 C CA . SER A 1 100 ? 11.743 31.625 47.132 1.00 39.78 100 SER A CA 1
ATOM 773 C C . SER A 1 100 ? 12.684 32.763 46.758 1.00 35.32 100 SER A C 1
ATOM 774 O O . SER A 1 100 ? 13.819 32.522 46.347 1.00 36.36 100 SER A O 1
ATOM 777 N N . ALA A 1 101 ? 12.210 33.999 46.891 1.00 41.01 101 ALA A N 1
ATOM 778 C CA . ALA A 1 101 ? 13.026 35.173 46.585 1.00 39.88 101 ALA A CA 1
ATOM 779 C C . ALA A 1 101 ? 14.238 35.237 47.499 1.00 43.17 101 ALA A C 1
ATOM 780 O O . ALA A 1 101 ? 15.234 35.900 47.197 1.00 37.21 101 ALA A O 1
ATOM 782 N N . HIS A 1 102 ? 14.152 34.535 48.621 1.00 40.27 102 HIS A N 1
ATOM 783 C CA . HIS A 1 102 ? 15.255 34.503 49.561 1.00 45.26 102 HIS A CA 1
ATOM 784 C C . HIS A 1 102 ? 16.434 33.698 49.035 1.00 46.40 102 HIS A C 1
ATOM 785 O O . HIS A 1 102 ? 17.507 33.757 49.604 1.00 52.92 102 HIS A O 1
ATOM 792 N N . THR A 1 103 ? 16.253 32.970 47.938 1.00 43.56 103 THR A N 1
ATOM 793 C CA . THR A 1 103 ? 17.364 32.219 47.360 1.00 39.71 103 THR A CA 1
ATOM 794 C C . THR A 1 103 ? 18.273 33.111 46.518 1.00 37.04 103 THR A C 1
ATOM 795 O O . THR A 1 103 ? 19.310 32.665 46.028 1.00 36.41 103 THR A O 1
ATOM 799 N N . ILE A 1 104 ? 17.884 34.371 46.359 1.00 38.41 104 ILE A N 1
ATOM 800 C CA . ILE A 1 104 ? 18.639 35.308 45.531 1.00 33.84 104 ILE A CA 1
ATOM 801 C C . ILE A 1 104 ? 19.852 35.882 46.265 1.00 33.81 104 ILE A C 1
ATOM 802 O O . ILE A 1 104 ? 19.714 36.534 47.298 1.00 35.20 104 ILE A O 1
ATOM 807 N N . GLU A 1 105 ? 21.035 35.625 45.713 1.00 32.05 105 GLU A N 1
ATOM 808 C CA . GLU A 1 105 ? 22.300 36.139 46.237 1.00 39.96 105 GLU A CA 1
ATOM 809 C C . GLU A 1 105 ? 22.584 37.564 45.784 1.00 36.91 105 GLU A C 1
ATOM 810 O O . GLU A 1 105 ? 22.987 38.412 46.578 1.00 44.52 105 GLU A O 1
ATOM 816 N N . GLY A 1 106 ? 22.399 37.816 44.495 1.00 31.41 106 GLY A N 1
ATOM 817 C CA . GLY A 1 106 ? 22.702 39.119 43.937 1.00 35.56 106 GLY A CA 1
ATOM 818 C C . GLY A 1 106 ? 22.151 39.285 42.538 1.00 31.82 106 GLY A C 1
ATOM 819 O O . GLY A 1 106 ? 21.424 38.423 42.041 1.00 26.24 106 GLY A O 1
ATOM 820 N N . LYS A 1 107 ? 22.494 40.402 41.906 1.00 27.43 107 LYS A N 1
ATOM 821 C CA . LYS A 1 107 ? 22.070 40.671 40.541 1.00 28.02 107 LYS A CA 1
ATOM 822 C C . LYS A 1 107 ? 23.237 40.514 39.581 1.00 29.07 107 LYS A C 1
ATOM 823 O O . LYS A 1 107 ? 24.400 40.583 39.980 1.00 26.77 107 LYS A O 1
ATOM 829 N N . CYS A 1 108 ? 22.919 40.301 38.312 1.00 25.67 108 CYS A N 1
ATOM 830 C CA . CYS A 1 108 ? 23.931 40.286 37.268 1.00 24.83 108 CYS A CA 1
ATOM 831 C C . CYS A 1 108 ? 23.327 40.833 35.989 1.00 27.18 108 CYS A C 1
ATOM 832 O O . CYS A 1 108 ? 22.123 41.100 35.925 1.00 29.92 108 CYS A O 1
ATOM 835 N N . ILE A 1 109 ? 24.161 41.007 34.972 1.00 23.63 109 ILE A N 1
ATOM 836 C CA . ILE A 1 109 ? 23.677 41.469 33.681 1.00 21.83 109 ILE A CA 1
ATOM 837 C C . ILE A 1 109 ? 24.036 40.463 32.599 1.00 20.88 109 ILE A C 1
ATOM 838 O O . ILE A 1 109 ? 25.210 40.152 32.390 1.00 24.56 109 ILE A O 1
ATOM 843 N N . VAL A 1 110 ? 23.021 39.942 31.922 1.00 20.88 110 VAL A N 1
ATOM 844 C CA . VAL A 1 110 ? 23.252 39.051 30.797 1.00 23.24 110 VAL A CA 1
ATOM 845 C C . VAL A 1 110 ? 23.149 39.849 29.506 1.00 24.54 110 VAL A C 1
ATOM 846 O O . VAL A 1 110 ? 22.054 40.151 29.028 1.00 18.62 110 VAL A O 1
ATOM 850 N N . HIS A 1 111 ? 24.305 40.207 28.963 1.00 21.13 111 HIS A N 1
ATOM 851 C CA . HIS A 1 111 ? 24.382 41.045 27.771 1.00 25.44 111 HIS A CA 1
ATOM 852 C C . HIS A 1 111 ? 24.059 40.275 26.501 1.00 21.89 111 HIS A C 1
ATOM 853 O O . HIS A 1 111 ? 24.134 39.050 26.475 1.00 20.63 111 HIS A O 1
ATOM 860 N N . THR A 1 112 ? 23.712 40.999 25.443 1.00 20.05 112 THR A N 1
ATOM 861 C CA . THR A 1 112 ? 23.759 40.419 24.111 1.00 21.79 112 THR A CA 1
ATOM 862 C C . THR A 1 112 ? 25.233 40.184 23.776 1.00 24.49 112 THR A C 1
ATOM 863 O O . THR A 1 112 ? 26.116 40.790 24.389 1.00 19.83 112 THR A O 1
ATOM 867 N N . PHE A 1 113 ? 25.495 39.301 22.819 1.00 25.02 113 PHE A N 1
ATOM 868 C CA . PHE A 1 113 ? 26.864 38.959 22.431 1.00 25.03 113 PHE A CA 1
ATOM 869 C C . PHE A 1 113 ? 27.632 40.201 21.981 1.00 21.40 113 PHE A C 1
ATOM 870 O O . PHE A 1 113 ? 28.729 40.493 22.473 1.00 24.00 113 PHE A O 1
ATOM 878 N N . LYS A 1 114 ? 27.025 40.932 21.052 1.00 24.70 114 LYS A N 1
ATOM 879 C CA . LYS A 1 114 ? 27.591 42.159 20.510 1.00 31.32 114 LYS A CA 1
ATOM 880 C C . LYS A 1 114 ? 27.910 43.169 21.608 1.00 30.87 114 LYS A C 1
ATOM 881 O O . LYS A 1 114 ? 29.000 43.739 21.639 1.00 28.51 114 LYS A O 1
ATOM 887 N N . ASN A 1 115 ? 26.961 43.384 22.513 1.00 28.98 115 ASN A N 1
ATOM 888 C CA . ASN A 1 115 ? 27.165 44.338 23.597 1.00 30.97 115 ASN A CA 1
ATOM 889 C C . ASN A 1 115 ? 28.238 43.864 24.572 1.00 28.68 115 ASN A C 1
ATOM 890 O O . ASN A 1 115 ? 29.009 44.672 25.099 1.00 24.33 115 ASN A O 1
ATOM 895 N N . TYR A 1 116 ? 28.294 42.555 24.799 1.00 24.04 116 TYR A N 1
ATOM 896 C CA . TYR A 1 116 ? 29.335 41.981 25.646 1.00 23.44 116 TYR A CA 1
ATOM 897 C C . TYR A 1 116 ? 30.720 42.257 25.076 1.00 23.37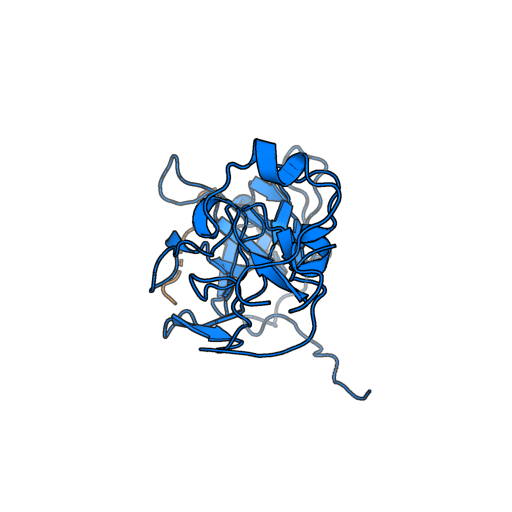 116 TYR A C 1
ATOM 898 O O . TYR A 1 116 ? 31.621 42.669 25.807 1.00 23.29 116 TYR A O 1
ATOM 907 N N . THR A 1 117 ? 30.890 42.028 23.774 1.00 22.32 117 THR A N 1
ATOM 908 C CA . THR A 1 117 ? 32.200 42.220 23.146 1.00 27.79 117 THR A CA 1
ATOM 909 C C . THR A 1 117 ? 32.634 43.683 23.178 1.00 33.37 117 THR A C 1
ATOM 910 O O . THR A 1 117 ? 33.806 43.994 23.001 1.00 28.16 117 THR A O 1
ATOM 914 N N . ARG A 1 118 ? 31.688 44.581 23.421 1.00 29.32 118 ARG A N 1
ATOM 915 C CA . ARG A 1 118 ? 31.997 46.002 23.424 1.00 36.80 118 ARG A CA 1
ATOM 916 C C . ARG A 1 118 ? 32.201 46.577 24.822 1.00 39.72 118 ARG A C 1
ATOM 917 O O . ARG A 1 118 ? 32.453 47.773 24.973 1.00 44.23 118 ARG A O 1
ATOM 925 N N . LEU A 1 119 ? 32.105 45.729 25.841 1.00 36.94 119 LEU A N 1
ATOM 926 C CA . LEU A 1 119 ? 32.400 46.162 27.200 1.00 38.62 119 LEU A CA 1
ATOM 927 C C . LEU A 1 119 ? 33.879 46.517 27.317 1.00 37.77 119 LEU A C 1
ATOM 928 O O . LEU A 1 119 ? 34.740 45.777 26.849 1.00 35.69 119 LEU A O 1
ATOM 933 N N . GLU A 1 120 ? 34.171 47.655 27.936 1.00 44.06 120 GLU A N 1
ATOM 934 C CA . GLU A 1 120 ? 35.556 48.062 28.143 1.00 51.79 120 GLU A CA 1
ATOM 935 C C . GLU A 1 120 ? 36.159 47.291 29.311 1.00 44.78 120 GLU A C 1
ATOM 936 O O . GLU A 1 120 ? 37.375 47.131 29.405 1.00 40.27 120 GLU A O 1
ATOM 942 N N . ASN A 1 121 ? 35.293 46.816 30.200 1.00 37.92 121 ASN A N 1
ATOM 943 C CA . ASN A 1 121 ? 35.710 45.959 31.301 1.00 39.08 121 ASN A CA 1
ATOM 944 C C . ASN A 1 121 ? 34.661 44.901 31.609 1.00 34.87 121 ASN A C 1
ATOM 945 O O . ASN A 1 121 ? 33.501 45.226 31.855 1.00 37.29 121 ASN A O 1
ATOM 950 N N . VAL A 1 122 ? 35.069 43.637 31.595 1.00 31.84 122 VAL A N 1
ATOM 951 C CA . VAL A 1 122 ? 34.164 42.552 31.948 1.00 31.12 122 VAL A CA 1
ATOM 952 C C . VAL A 1 122 ? 34.294 42.214 33.431 1.00 32.03 122 VAL A C 1
ATOM 953 O O . VAL A 1 122 ? 35.327 41.711 33.874 1.00 34.95 122 VAL A O 1
ATOM 957 N N . GLY A 1 123 ? 33.241 42.502 34.191 1.00 30.09 123 GLY A N 1
ATOM 958 C CA . GLY A 1 123 ? 33.239 42.267 35.623 1.00 30.07 123 GLY A CA 1
ATOM 959 C C . GLY A 1 123 ? 32.614 40.936 35.989 1.00 28.72 123 GLY A C 1
ATOM 960 O O . GLY A 1 123 ? 32.086 40.236 35.130 1.00 26.39 123 GLY A O 1
ATOM 961 N N . ALA A 1 124 ? 32.666 40.591 37.273 1.00 31.40 124 ALA A N 1
ATOM 962 C CA . ALA A 1 124 ? 32.167 39.303 37.745 1.00 31.89 124 ALA A CA 1
ATOM 963 C C . ALA A 1 124 ? 30.681 39.110 37.444 1.00 31.79 124 ALA A C 1
ATOM 964 O O . ALA A 1 124 ? 30.216 37.983 37.274 1.00 33.66 124 ALA A O 1
ATOM 966 N N . GLU A 1 125 ? 29.943 40.211 37.363 1.00 22.36 125 GLU A N 1
ATOM 967 C CA . GLU A 1 125 ? 28.500 40.142 37.141 1.00 29.59 125 GLU A CA 1
ATOM 968 C C . GLU A 1 125 ? 28.124 40.186 35.658 1.00 26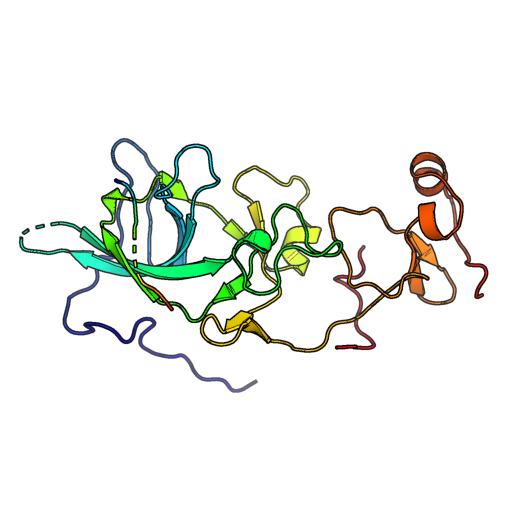.10 125 GLU A C 1
ATOM 969 O O . GLU A 1 125 ? 26.949 40.076 35.307 1.00 23.86 125 GLU A O 1
ATOM 975 N N . ASP A 1 126 ? 29.118 40.335 34.787 1.00 23.01 126 ASP A N 1
ATOM 976 C CA . ASP A 1 126 ? 28.855 40.470 33.357 1.00 22.58 126 ASP A CA 1
ATOM 977 C C . ASP A 1 126 ? 28.879 39.133 32.617 1.00 21.42 126 ASP A C 1
ATOM 978 O O . ASP A 1 126 ? 29.921 38.489 32.500 1.00 23.82 126 ASP A O 1
ATOM 983 N N . TYR A 1 127 ? 27.716 38.723 32.124 1.00 20.76 127 TYR A N 1
ATOM 984 C CA . TYR A 1 127 ? 27.594 37.511 31.322 1.00 19.39 127 TYR A CA 1
ATOM 985 C C . TYR A 1 127 ? 27.101 37.864 29.930 1.00 19.88 127 TYR A C 1
ATOM 986 O O . TYR A 1 127 ? 26.817 39.027 29.642 1.00 19.86 127 TYR A O 1
ATOM 995 N N . TYR A 1 128 ? 26.994 36.863 29.064 1.00 15.20 128 TYR A N 1
ATOM 996 C CA . TYR A 1 128 ? 26.363 37.084 27.774 1.00 20.20 128 TYR A CA 1
ATOM 997 C C . TYR A 1 128 ? 25.601 35.855 27.307 1.00 16.19 128 TYR A C 1
ATOM 998 O O . TYR A 1 128 ? 25.790 34.754 27.820 1.00 18.01 128 TYR A O 1
ATOM 1007 N N . CYS A 1 129 ? 24.737 36.063 26.325 1.00 17.18 129 CYS A N 1
ATOM 1008 C CA . CYS A 1 129 ? 23.927 34.987 25.777 1.00 19.18 129 CYS A CA 1
ATOM 1009 C C . CYS A 1 129 ? 23.700 35.194 24.285 1.00 18.70 129 CYS A C 1
ATOM 1010 O O . CYS A 1 129 ? 23.251 36.262 23.862 1.00 22.81 129 CYS A O 1
ATOM 1013 N N . ARG A 1 130 ? 24.025 34.175 23.494 1.00 17.31 130 ARG A N 1
ATOM 1014 C CA . ARG A 1 130 ? 23.761 34.201 22.060 1.00 19.91 130 ARG A CA 1
ATOM 1015 C C . ARG A 1 130 ? 22.860 33.040 21.646 1.00 24.15 130 ARG A C 1
ATOM 1016 O O . ARG A 1 130 ? 22.313 33.038 20.547 1.00 27.98 130 ARG A O 1
ATOM 1024 N N . PHE A 1 131 ? 22.703 32.057 22.527 1.00 19.37 131 PHE A N 1
ATOM 1025 C CA . PHE A 1 131 ? 21.849 30.909 22.230 1.00 22.65 131 PHE A CA 1
ATOM 1026 C C . PHE A 1 131 ? 20.678 30.761 23.190 1.00 18.52 131 PHE A C 1
ATOM 1027 O O . PHE A 1 131 ? 20.830 30.920 24.398 1.00 20.99 131 PHE A O 1
ATOM 1035 N N . GLU A 1 132 ? 19.517 30.434 22.637 1.00 19.41 132 GLU A N 1
ATOM 1036 C CA . GLU A 1 132 ? 18.424 29.885 23.418 1.00 22.33 132 GLU A CA 1
ATOM 1037 C C . GLU A 1 132 ? 18.595 28.368 23.447 1.00 27.01 132 GLU A C 1
ATOM 1038 O O . GLU A 1 132 ? 19.207 27.789 22.546 1.00 28.70 132 GLU A O 1
ATOM 1044 N N . TYR A 1 133 ? 18.050 27.733 24.478 1.00 25.97 133 TYR A N 1
ATOM 1045 C CA . TYR A 1 133 ? 18.318 26.327 24.751 1.00 25.89 133 TYR A CA 1
ATOM 1046 C C . TYR A 1 133 ? 17.048 25.585 25.163 1.00 29.08 133 TYR A C 1
ATOM 1047 O O . TYR A 1 133 ? 16.370 25.979 26.109 1.00 29.02 133 TYR A O 1
ATOM 1056 N N . LYS A 1 134 ? 16.718 24.522 24.438 1.00 28.85 134 LYS A N 1
ATOM 1057 C CA . LYS A 1 134 ? 15.575 23.687 24.790 1.00 32.03 134 LYS A CA 1
ATOM 1058 C C . LYS A 1 134 ? 16.011 22.623 25.782 1.00 32.05 134 LYS A C 1
ATOM 1059 O O . LYS A 1 134 ? 16.627 21.626 25.406 1.00 32.93 134 LYS A O 1
ATOM 1065 N N . ALA A 1 135 ? 15.684 22.841 27.051 1.00 28.95 135 ALA A N 1
ATOM 1066 C CA . ALA A 1 135 ? 16.208 22.015 28.131 1.00 39.04 135 ALA A CA 1
ATOM 1067 C C . ALA A 1 135 ? 15.777 20.557 28.025 1.00 41.55 135 ALA A C 1
ATOM 1068 O O . ALA A 1 135 ? 16.478 19.663 28.496 1.00 36.24 135 ALA A O 1
ATOM 1070 N N . ALA A 1 136 ? 14.629 20.319 27.398 1.00 42.88 136 ALA A N 1
ATOM 1071 C CA . ALA A 1 136 ? 14.080 18.971 27.296 1.00 43.98 136 ALA A CA 1
ATOM 1072 C C . ALA A 1 136 ? 14.794 18.128 26.244 1.00 35.39 136 ALA A C 1
ATOM 1073 O O . ALA A 1 136 ? 14.758 16.901 26.306 1.00 37.92 136 ALA A O 1
ATOM 1075 N N . THR A 1 137 ? 15.440 18.780 25.280 1.00 34.00 137 THR A N 1
ATOM 1076 C CA . THR A 1 137 ? 16.099 18.059 24.191 1.00 39.35 137 THR A CA 1
ATOM 1077 C C . THR A 1 137 ? 17.573 18.423 24.038 1.00 35.02 137 THR A C 1
ATOM 1078 O O . THR A 1 137 ? 18.373 17.617 23.566 1.00 36.73 137 THR A O 1
ATOM 1082 N N . GLY A 1 138 ? 17.929 19.641 24.429 1.00 32.83 138 GLY A N 1
ATOM 1083 C CA . GLY A 1 138 ? 19.292 20.110 24.275 1.00 30.97 138 GLY A CA 1
ATOM 1084 C C . GLY A 1 138 ? 19.508 20.820 22.954 1.00 36.54 138 GLY A C 1
ATOM 1085 O O . GLY A 1 138 ? 20.641 21.100 22.569 1.00 36.48 138 GLY A O 1
ATOM 1086 N N . ALA A 1 139 ? 18.416 21.115 22.257 1.00 36.17 139 ALA A N 1
ATOM 1087 C CA . ALA A 1 139 ? 18.490 21.806 20.974 1.00 35.10 139 ALA A CA 1
ATOM 1088 C C . ALA A 1 139 ? 18.802 23.286 21.175 1.00 32.35 139 ALA A C 1
ATOM 1089 O O . ALA A 1 139 ? 18.365 23.894 22.152 1.00 28.39 139 ALA A O 1
ATOM 1091 N N . PHE A 1 140 ? 19.570 23.855 20.251 1.00 27.67 140 PHE A N 1
ATOM 1092 C CA . PHE A 1 140 ? 19.950 25.261 20.324 1.00 24.48 140 PHE A CA 1
ATOM 1093 C C . PHE A 1 140 ? 19.212 26.112 19.298 1.00 28.57 140 PHE A C 1
ATOM 1094 O O . PHE A 1 140 ? 18.905 25.651 18.200 1.00 27.40 140 PHE A O 1
ATOM 1102 N N . THR A 1 141 ? 18.937 27.360 19.663 1.00 25.90 141 THR A N 1
ATOM 1103 C CA . THR A 1 141 ? 18.432 28.338 18.708 1.00 25.25 141 THR A CA 1
ATOM 1104 C C . THR A 1 141 ? 19.334 29.566 18.733 1.00 26.63 141 THR A C 1
ATOM 1105 O O . THR A 1 141 ? 19.536 30.155 19.788 1.00 23.33 141 THR A O 1
ATOM 1109 N N . PRO A 1 142 ? 19.904 29.941 17.576 1.00 29.76 142 PRO A N 1
ATOM 1110 C CA . PRO A 1 142 ? 19.791 29.252 16.286 1.00 31.78 142 PRO A CA 1
ATOM 1111 C C . PRO A 1 142 ? 20.593 27.955 16.262 1.00 29.56 142 PRO A C 1
ATOM 1112 O O . PRO A 1 142 ? 21.475 27.777 17.106 1.00 30.56 142 PRO A O 1
ATOM 1116 N N . ASP A 1 143 ? 20.288 27.065 15.324 1.00 28.92 143 ASP A N 1
ATOM 1117 C CA . ASP A 1 143 ? 21.005 25.798 15.224 1.00 37.07 143 ASP A CA 1
ATOM 1118 C C . ASP A 1 143 ? 22.240 25.923 14.335 1.00 47.25 143 ASP A C 1
ATOM 1119 O O . ASP A 1 143 ? 23.003 24.971 14.181 1.00 53.11 143 ASP A O 1
ATOM 1124 N N . ARG A 1 144 ? 22.423 27.101 13.747 1.00 48.13 144 ARG A N 1
ATOM 1125 C CA . ARG A 1 144 ? 23.567 27.362 12.880 1.00 47.24 144 ARG A CA 1
ATOM 1126 C C . ARG A 1 144 ? 24.227 28.686 13.240 1.00 45.38 144 ARG A C 1
ATOM 1127 O O . ARG A 1 144 ? 23.545 29.683 13.476 1.00 43.17 144 ARG A O 1
ATOM 1135 N N . VAL A 1 145 ? 25.555 28.688 13.298 1.00 46.27 145 VAL A N 1
ATOM 1136 C CA . VAL A 1 145 ? 26.309 29.909 13.571 1.00 46.78 145 VAL A CA 1
ATOM 1137 C C . VAL A 1 145 ? 27.508 30.047 12.645 1.00 46.41 145 VAL A C 1
ATOM 1138 O O . VAL A 1 145 ? 27.971 29.069 12.060 1.00 44.37 145 VAL A O 1
ATOM 1142 N N . ALA A 1 146 ? 28.003 31.272 12.515 1.00 47.61 146 ALA A N 1
ATOM 1143 C CA . ALA A 1 146 ? 29.171 31.538 11.688 1.00 49.04 146 ALA A CA 1
ATOM 1144 C C . ALA A 1 146 ? 30.414 30.923 12.316 1.00 43.36 146 ALA A C 1
ATOM 1145 O O . ALA A 1 146 ? 30.557 30.911 13.539 1.00 40.79 146 ALA A O 1
ATOM 1147 N N . VAL A 1 147 ? 31.303 30.415 11.475 1.00 36.12 147 VAL A N 1
ATOM 1148 C CA . VAL A 1 147 ? 32.566 29.858 11.902 1.00 37.12 147 VAL A CA 1
ATOM 1149 C C . VAL A 1 147 ? 33.752 30.519 11.226 1.00 41.48 147 VAL A C 1
ATOM 1150 O O . VAL A 1 147 ? 33.627 31.062 10.171 1.00 40.45 147 VAL A O 1
ATOM 1154 N N . TYR A 1 148 ? 34.907 30.459 11.867 1.00 42.32 148 TYR A N 1
ATOM 1155 C CA . TYR A 1 148 ? 36.071 31.229 11.466 1.00 37.46 148 TYR A CA 1
ATOM 1156 C C . TYR A 1 148 ? 37.369 30.461 11.570 1.00 35.20 148 TYR A C 1
ATOM 1157 O O . TYR A 1 148 ? 37.436 29.469 12.232 1.00 36.98 148 TYR A O 1
ATOM 1166 N N . CYS A 1 149 ? 38.391 30.925 10.875 1.00 32.05 149 CYS A N 1
ATOM 1167 C CA . CYS A 1 149 ? 39.749 30.450 11.044 1.00 34.68 149 CYS A CA 1
ATOM 1168 C C . CYS A 1 149 ? 39.970 29.120 10.356 1.00 43.25 149 CYS A C 1
ATOM 1169 O O . CYS A 1 149 ? 39.077 28.564 9.810 1.00 47.95 149 CYS A O 1
ATOM 1172 N N . LYS A 1 150 ? 41.171 28.608 10.451 1.00 41.87 150 LYS A N 1
ATOM 1173 C CA . LYS A 1 150 ? 41.493 27.287 9.961 1.00 46.40 150 LYS A CA 1
ATOM 1174 C C . LYS A 1 150 ? 40.709 26.229 10.703 1.00 50.13 150 LYS A C 1
ATOM 1175 O O . LYS A 1 150 ? 40.341 25.247 10.161 1.00 57.18 150 LYS A O 1
ATOM 1181 N N . CYS A 1 151 ? 40.512 26.425 11.979 1.00 49.60 151 CYS A N 1
ATOM 1182 C CA . CYS A 1 151 ? 39.859 25.441 12.835 1.00 44.18 151 CYS A CA 1
ATOM 1183 C C . CYS A 1 151 ? 38.340 25.414 12.666 1.00 44.67 151 CYS A C 1
ATOM 1184 O O . CYS A 1 151 ? 37.656 24.637 13.332 1.00 54.48 151 CYS A O 1
ATOM 1187 N N . GLU A 1 152 ? 37.834 26.266 11.776 1.00 39.29 152 GLU A N 1
ATOM 1188 C CA . GLU A 1 152 ? 36.404 26.380 11.440 1.00 46.83 152 GLU A CA 1
ATOM 1189 C C . GLU A 1 152 ? 35.456 26.386 12.654 1.00 41.74 152 GLU A C 1
ATOM 1190 O O . GLU A 1 152 ? 34.390 25.771 12.638 1.00 41.53 152 GLU A O 1
ATOM 1196 N N . MET A 1 153 ? 35.839 27.116 13.695 1.00 37.85 153 MET A N 1
ATOM 1197 C CA . MET A 1 153 ? 35.062 27.163 14.926 1.00 35.00 153 MET A CA 1
ATOM 1198 C C . MET A 1 153 ? 34.282 28.467 15.072 1.00 34.71 153 MET A C 1
ATOM 1199 O O . MET A 1 153 ? 34.662 29.489 14.498 1.00 35.75 153 MET A O 1
ATOM 1204 N N . PRO A 1 154 ? 33.181 28.432 15.843 1.00 32.97 154 PRO A N 1
ATOM 1205 C CA . PRO A 1 154 ? 32.466 29.661 16.199 1.00 33.29 154 PRO A CA 1
ATOM 1206 C C . PRO A 1 154 ? 33.353 30.599 17.011 1.00 27.65 154 PRO A C 1
ATOM 1207 O O . PRO A 1 154 ? 34.308 30.146 17.644 1.00 26.75 154 PRO A O 1
ATOM 1211 N N . TYR A 1 155 ? 33.035 31.887 16.993 1.00 30.10 155 TYR A N 1
ATOM 1212 C CA . TYR A 1 155 ? 33.838 32.884 17.691 1.00 31.48 155 TYR A CA 1
ATOM 1213 C C . TYR A 1 155 ? 33.733 32.744 19.211 1.00 30.99 155 TYR A C 1
ATOM 1214 O O . TYR A 1 155 ? 32.640 32.762 19.777 1.00 26.63 155 TYR A O 1
ATOM 1223 N N . ASN A 1 156 ? 34.884 32.576 19.855 1.00 24.67 156 ASN A N 1
ATOM 1224 C CA . ASN A 1 156 ? 34.989 32.624 21.308 1.00 19.67 156 ASN A CA 1
ATOM 1225 C C . ASN A 1 156 ? 35.583 33.975 21.696 1.00 25.17 156 ASN A C 1
ATOM 1226 O O . ASN A 1 156 ? 36.761 34.237 21.434 1.00 26.05 156 ASN A O 1
ATOM 1231 N N . PRO A 1 157 ? 34.769 34.843 22.318 1.00 24.87 157 PRO A N 1
ATOM 1232 C CA . PRO A 1 157 ? 35.181 36.216 22.637 1.00 26.07 157 PRO A CA 1
ATOM 1233 C C . PRO A 1 157 ? 36.379 36.273 23.580 1.00 24.59 157 PRO A C 1
ATOM 1234 O O . PRO A 1 157 ? 37.055 37.301 23.649 1.00 24.94 157 PRO A O 1
ATOM 1238 N N . ASP A 1 158 ? 36.639 35.181 24.294 1.00 20.76 158 ASP A N 1
ATOM 1239 C CA . ASP A 1 158 ? 37.786 35.119 25.190 1.00 21.28 158 ASP A CA 1
ATOM 1240 C C . ASP A 1 158 ? 39.105 35.003 24.422 1.00 27.11 158 ASP A C 1
ATOM 1241 O O . ASP A 1 158 ? 40.166 35.323 24.952 1.00 24.73 158 ASP A O 1
ATOM 1246 N N . ASP A 1 159 ? 39.038 34.522 23.185 1.00 23.87 159 ASP A N 1
ATOM 1247 C CA . ASP A 1 159 ? 40.249 34.268 22.406 1.00 30.31 159 ASP A CA 1
ATOM 1248 C C . ASP A 1 159 ? 40.559 35.404 21.444 1.00 29.34 159 ASP A C 1
ATOM 1249 O O . ASP A 1 159 ? 39.702 35.820 20.670 1.00 32.78 159 ASP A O 1
ATOM 1254 N N . LEU A 1 160 ? 41.792 35.896 21.489 1.00 25.74 160 LEU A N 1
ATOM 1255 C CA . LEU A 1 160 ? 42.218 36.931 20.560 1.00 25.36 160 LEU A CA 1
ATOM 1256 C C . LEU A 1 160 ? 42.179 36.384 19.138 1.00 24.23 160 LEU A C 1
ATOM 1257 O O . LEU A 1 160 ? 42.565 35.241 18.889 1.00 22.05 160 LEU A O 1
ATOM 1262 N N . MET A 1 161 ? 41.690 37.200 18.212 1.00 23.54 161 MET A N 1
ATOM 1263 C CA . MET A 1 161 ? 41.702 36.850 16.800 1.00 25.05 161 MET A CA 1
ATOM 1264 C C . MET A 1 161 ? 42.095 38.061 15.972 1.00 24.21 161 MET A C 1
ATOM 1265 O O . MET A 1 161 ? 41.831 39.200 16.355 1.00 27.80 161 MET A O 1
ATOM 1270 N N . VAL A 1 162 ? 42.728 37.805 14.835 1.00 25.32 162 VAL A N 1
ATOM 1271 C CA . VAL A 1 162 ? 43.132 38.870 13.933 1.00 27.67 162 VAL A CA 1
ATOM 1272 C C . VAL A 1 162 ? 42.448 38.674 12.589 1.00 32.08 162 VAL A C 1
ATOM 1273 O O . VAL A 1 162 ? 42.252 37.543 12.141 1.00 32.50 162 VAL A O 1
ATOM 1277 N N . GLN A 1 163 ? 42.065 39.776 11.956 1.00 33.66 163 GLN A N 1
ATOM 1278 C CA . GLN A 1 163 ? 41.354 39.708 10.687 1.00 36.85 163 GLN A CA 1
ATOM 1279 C C . GLN A 1 163 ? 42.297 39.898 9.507 1.00 39.74 163 GLN A C 1
ATOM 1280 O O . GLN A 1 163 ? 43.148 40.786 9.513 1.00 43.12 163 GLN A O 1
ATOM 1286 N N . CYS A 1 164 ? 42.147 39.047 8.500 1.00 44.28 164 CYS A N 1
ATOM 1287 C CA . CYS A 1 164 ? 42.885 39.208 7.258 1.00 45.97 164 CYS A CA 1
ATOM 1288 C C . CYS A 1 164 ? 42.343 40.383 6.456 1.00 53.35 164 CYS A C 1
ATOM 1289 O O . CYS A 1 164 ? 41.132 40.591 6.382 1.00 53.33 164 CYS A O 1
ATOM 1292 N N . GLU A 1 165 ? 43.246 41.141 5.844 1.00 55.90 165 GLU A N 1
ATOM 1293 C CA . GLU A 1 165 ? 42.856 42.281 5.023 1.00 62.47 165 GLU A CA 1
ATOM 1294 C C . GLU A 1 165 ? 42.384 41.836 3.640 1.00 65.58 165 GLU A C 1
ATOM 1295 O O . GLU A 1 165 ? 42.167 42.661 2.755 1.00 75.33 165 GLU A O 1
ATOM 1301 N N . GLY A 1 166 ? 42.226 40.528 3.462 1.00 61.18 166 GLY A N 1
ATOM 1302 C CA . GLY A 1 166 ? 41.749 39.977 2.209 1.00 62.69 166 GLY A CA 1
ATOM 1303 C C . GLY A 1 166 ? 40.443 39.221 2.367 1.00 66.16 166 GLY A C 1
ATOM 1304 O O . GLY A 1 166 ? 39.453 39.538 1.708 1.00 71.54 166 GLY A O 1
ATOM 1305 N N . CYS A 1 167 ? 40.435 38.222 3.246 1.00 63.35 167 CYS A N 1
ATOM 1306 C CA . CYS A 1 167 ? 39.253 37.388 3.442 1.00 55.50 167 CYS A CA 1
ATOM 1307 C C . CYS A 1 167 ? 38.192 38.107 4.258 1.00 56.15 167 CYS A C 1
ATOM 1308 O O . CYS A 1 167 ? 36.998 37.853 4.097 1.00 55.40 167 CYS A O 1
ATOM 1311 N N . LYS A 1 168 ? 38.657 38.975 5.158 1.00 57.40 168 LYS A N 1
ATOM 1312 C CA . LYS A 1 168 ? 37.872 39.520 6.273 1.00 53.37 168 LYS A CA 1
ATOM 1313 C C . LYS A 1 168 ? 37.558 38.400 7.265 1.00 50.49 168 LYS A C 1
ATOM 1314 O O . LYS A 1 168 ? 36.829 38.598 8.235 1.00 54.52 168 LYS A O 1
ATOM 1320 N N . ASP A 1 169 ? 38.124 37.224 7.006 1.00 50.08 169 ASP A N 1
ATOM 1321 C CA . ASP A 1 169 ? 38.034 36.087 7.909 1.00 48.05 169 ASP A CA 1
ATOM 1322 C C . ASP A 1 169 ? 38.924 36.355 9.115 1.00 39.08 169 ASP A C 1
ATOM 1323 O O . ASP A 1 169 ? 39.915 37.079 9.013 1.00 37.59 169 ASP A O 1
ATOM 1328 N N . TRP A 1 170 ? 38.564 35.783 10.257 1.00 39.04 170 TRP A N 1
ATOM 1329 C CA . TRP A 1 170 ? 39.325 35.992 11.480 1.00 33.89 170 TRP A CA 1
ATOM 1330 C C . TRP A 1 170 ? 40.121 34.746 11.834 1.00 31.18 170 TRP A C 1
ATOM 1331 O O . TRP A 1 170 ? 39.688 33.628 11.568 1.00 32.94 170 TRP A O 1
ATOM 1342 N N . TYR A 1 171 ? 41.288 34.943 12.435 1.00 26.58 171 TYR A N 1
ATOM 1343 C CA . TYR A 1 171 ? 42.181 33.830 12.721 1.00 24.31 171 TYR A CA 1
ATOM 1344 C C . TYR A 1 171 ? 42.721 33.857 14.142 1.00 25.08 171 TYR A C 1
ATOM 1345 O O . TYR A 1 171 ? 43.113 34.909 14.648 1.00 25.14 171 TYR A O 1
ATOM 1354 N N . HIS A 1 172 ? 42.740 32.691 14.779 1.00 24.05 172 HIS A N 1
ATOM 1355 C CA . HIS A 1 172 ? 43.525 32.508 15.988 1.00 26.80 172 HIS A CA 1
ATOM 1356 C C . HIS A 1 172 ? 44.995 32.544 15.593 1.00 24.21 172 HIS A C 1
ATOM 1357 O O . HIS A 1 172 ? 45.400 31.847 14.666 1.00 26.12 172 HIS A O 1
ATOM 1364 N N . PRO A 1 173 ? 45.796 33.369 16.283 1.00 28.10 173 PRO A N 1
ATOM 1365 C CA . PRO A 1 173 ? 47.238 33.436 16.024 1.00 25.75 173 PRO A CA 1
ATOM 1366 C C . PRO A 1 173 ? 47.908 32.060 16.040 1.00 29.09 173 PRO A C 1
ATOM 1367 O O . PRO A 1 173 ? 48.660 31.735 15.122 1.00 29.59 173 PRO A O 1
ATOM 1371 N N . ALA A 1 174 ? 47.619 31.258 17.060 1.00 26.18 174 ALA A N 1
ATOM 1372 C CA . ALA A 1 174 ? 48.223 29.932 17.181 1.00 33.80 174 ALA A CA 1
ATOM 1373 C C . ALA A 1 174 ? 47.922 29.060 15.963 1.00 35.59 174 ALA A C 1
ATOM 1374 O O . ALA A 1 174 ? 48.744 28.237 15.565 1.00 37.38 174 ALA A O 1
ATOM 1376 N N . CYS A 1 175 ? 46.744 29.250 15.374 1.00 29.29 175 CYS A N 1
ATOM 1377 C CA . CYS A 1 175 ? 46.340 28.476 14.205 1.00 29.62 175 CYS A CA 1
ATOM 1378 C C . CYS A 1 175 ? 47.092 28.888 12.946 1.00 33.16 175 CYS A C 1
ATOM 1379 O O . CYS A 1 175 ? 47.199 28.107 12.000 1.00 40.65 175 CYS A O 1
ATOM 1382 N N . VAL A 1 176 ? 47.603 30.116 12.922 1.00 27.07 176 VAL A N 1
ATOM 1383 C CA . VAL A 1 176 ? 48.369 30.569 11.769 1.00 33.61 176 VAL A CA 1
ATOM 1384 C C . VAL A 1 176 ? 49.851 30.646 12.118 1.00 35.71 176 VAL A C 1
ATOM 1385 O O . VAL A 1 176 ? 50.628 31.312 11.437 1.00 34.73 176 VAL A O 1
ATOM 1389 N N . GLY A 1 177 ? 50.231 29.952 13.188 1.00 33.91 177 GLY A N 1
ATOM 1390 C CA . GLY A 1 177 ? 51.630 29.769 13.531 1.00 35.38 177 GLY A CA 1
ATOM 1391 C C . GLY A 1 177 ? 52.317 30.940 14.207 1.00 31.29 177 GLY A C 1
ATOM 1392 O O . GLY A 1 177 ? 53.541 31.037 14.173 1.00 33.16 177 GLY A O 1
ATOM 1393 N N . MET A 1 178 ? 51.552 31.832 14.829 1.00 28.60 178 MET A N 1
ATOM 1394 C CA . MET A 1 178 ? 52.177 32.949 15.527 1.00 33.40 178 MET A CA 1
ATOM 1395 C C . MET A 1 178 ? 51.684 33.079 16.962 1.00 30.63 178 MET A C 1
ATOM 1396 O O . MET A 1 178 ? 50.593 32.622 17.302 1.00 33.12 178 MET A O 1
ATOM 1401 N N . THR A 1 179 ? 52.507 33.699 17.801 1.00 32.09 179 THR A N 1
ATOM 1402 C CA . THR A 1 179 ? 52.170 33.894 19.207 1.00 34.87 179 THR A CA 1
ATOM 1403 C C . THR A 1 179 ? 51.206 35.058 19.389 1.00 33.91 179 THR A C 1
ATOM 1404 O O . THR A 1 179 ? 51.023 35.876 18.486 1.00 26.29 179 THR A O 1
ATOM 1408 N N . ILE A 1 180 ? 50.595 35.129 20.568 1.00 31.73 180 ILE A N 1
ATOM 1409 C CA . ILE A 1 180 ? 49.689 36.219 20.898 1.00 34.22 180 ILE A CA 1
ATOM 1410 C C . ILE A 1 180 ? 50.425 37.560 20.871 1.00 30.97 180 ILE A C 1
ATOM 1411 O O . ILE A 1 180 ? 49.901 38.549 20.364 1.00 36.52 180 ILE A O 1
ATOM 1416 N N . GLU A 1 181 ? 51.646 37.588 21.397 1.00 36.55 181 GLU A N 1
ATOM 1417 C CA . GLU A 1 181 ? 52.443 38.813 21.394 1.00 40.15 181 GLU A CA 1
ATOM 1418 C C . GLU A 1 181 ? 52.703 39.315 19.973 1.00 36.12 181 GLU A C 1
ATOM 1419 O O . GLU A 1 181 ? 52.476 40.495 19.668 1.00 40.83 181 GLU A O 1
ATOM 1425 N N . GLU A 1 182 ? 53.168 38.414 19.110 1.00 34.06 182 GLU A N 1
ATOM 1426 C CA . GLU A 1 182 ? 53.424 38.745 17.711 1.00 32.85 182 GLU A CA 1
ATOM 1427 C C . GLU A 1 182 ? 52.172 39.316 17.052 1.00 33.14 182 GLU A C 1
ATOM 1428 O O . GLU A 1 182 ? 52.229 40.345 16.381 1.00 37.74 182 GLU A O 1
ATOM 1434 N N . ALA A 1 183 ? 51.043 38.643 17.255 1.00 34.92 183 ALA A N 1
ATOM 1435 C CA . ALA A 1 183 ? 49.769 39.107 16.717 1.00 32.91 183 ALA A CA 1
ATOM 1436 C C . ALA A 1 183 ? 49.449 40.519 17.197 1.00 38.44 183 ALA A C 1
ATOM 1437 O O . ALA A 1 183 ? 49.083 41.381 16.401 1.00 46.47 183 ALA A O 1
ATOM 1439 N N . LYS A 1 184 ? 49.603 40.750 18.497 1.00 34.94 184 LYS A N 1
ATOM 1440 C CA . LYS A 1 184 ? 49.346 42.062 19.084 1.00 40.71 184 LYS A CA 1
ATOM 1441 C C . LYS A 1 184 ? 50.239 43.143 18.481 1.00 44.18 184 LYS A C 1
ATOM 1442 O O . LYS A 1 184 ? 49.860 44.314 18.428 1.00 47.87 184 LYS A O 1
ATOM 1448 N N . LYS A 1 185 ? 51.427 42.750 18.031 1.00 42.33 185 LYS A N 1
ATOM 1449 C CA . LYS A 1 185 ? 52.382 43.719 17.491 1.00 47.22 185 LYS A CA 1
ATOM 1450 C C . LYS A 1 185 ? 52.133 44.113 16.026 1.00 49.62 185 LYS A C 1
ATOM 1451 O O . LYS A 1 185 ? 52.742 45.059 15.531 1.00 48.06 185 LYS A O 1
ATOM 1457 N N . LEU A 1 186 ? 51.241 43.403 15.341 1.00 51.11 186 LEU A N 1
ATOM 1458 C CA . LEU A 1 186 ? 51.085 43.554 13.890 1.00 54.25 186 LEU A CA 1
ATOM 1459 C C . LEU A 1 186 ? 50.558 44.918 13.424 1.00 51.39 186 LEU A C 1
ATOM 1460 O O . LEU A 1 186 ? 49.594 45.447 13.977 1.00 45.53 186 LEU A O 1
ATOM 1465 N N . ASP A 1 187 ? 51.200 45.467 12.391 1.00 53.79 187 ASP A N 1
ATOM 1466 C CA . ASP A 1 187 ? 50.775 46.710 11.722 1.00 61.96 187 ASP A CA 1
ATOM 1467 C C . ASP A 1 187 ? 49.617 46.420 10.747 1.00 61.35 187 ASP A C 1
ATOM 1468 O O . ASP A 1 187 ? 48.626 47.150 10.669 1.00 62.96 187 ASP A O 1
ATOM 1473 N N . HIS A 1 188 ? 49.826 45.362 9.960 1.00 57.99 188 HIS A N 1
ATOM 1474 C CA . HIS A 1 188 ? 48.855 44.687 9.074 1.00 60.45 188 HIS A CA 1
ATOM 1475 C C . HIS A 1 188 ? 48.784 43.189 9.326 1.00 59.61 188 HIS A C 1
ATOM 1476 O O . HIS A 1 188 ? 49.597 42.622 10.053 1.00 62.83 188 HIS A O 1
ATOM 1483 N N . PHE A 1 189 ? 47.858 42.557 8.616 1.00 60.39 189 PHE A N 1
ATOM 1484 C CA . PHE A 1 189 ? 47.833 41.115 8.491 1.00 53.64 189 PHE A CA 1
ATOM 1485 C C . PHE A 1 189 ? 47.108 40.648 7.227 1.00 51.94 189 PHE A C 1
ATOM 1486 O O . PHE A 1 189 ? 45.909 40.879 7.070 1.00 50.59 189 PHE A O 1
ATOM 1494 N N . VAL A 1 190 ? 47.832 39.989 6.340 1.00 45.58 190 VAL A N 1
ATOM 1495 C CA . VAL A 1 190 ? 47.216 39.270 5.225 1.00 50.74 190 VAL A CA 1
ATOM 1496 C C . VAL A 1 190 ? 47.511 37.813 5.326 1.00 51.93 190 VAL A C 1
ATOM 1497 O O . VAL A 1 190 ? 48.629 37.420 5.433 1.00 50.18 190 VAL A O 1
ATOM 1501 N N . CYS A 1 191 ? 46.468 37.015 5.323 1.00 57.69 191 CYS A N 1
ATOM 1502 C CA . CYS A 1 191 ? 46.578 35.595 5.547 1.00 55.23 191 CYS A CA 1
ATOM 1503 C C . CYS A 1 191 ? 47.021 34.796 4.352 1.00 58.27 191 CYS A C 1
ATOM 1504 O O . CYS A 1 191 ? 46.930 35.240 3.251 1.00 63.57 191 CYS A O 1
ATOM 1507 N N . ALA A 1 192 ? 47.554 33.620 4.618 1.00 84.42 192 ALA A N 1
ATOM 1508 C CA . ALA A 1 192 ? 48.092 32.710 3.611 1.00 86.86 192 ALA A CA 1
ATOM 1509 C C . ALA A 1 192 ? 47.076 32.114 2.642 1.00 85.34 192 ALA A C 1
ATOM 1510 O O . ALA A 1 192 ? 47.430 31.661 1.596 1.00 87.63 192 ALA A O 1
ATOM 1512 N N . GLU A 1 193 ? 45.824 32.045 3.047 1.00 81.67 193 GLU A N 1
ATOM 1513 C CA . GLU A 1 193 ? 44.762 31.703 2.148 1.00 80.09 193 GLU A CA 1
ATOM 1514 C C . GLU A 1 193 ? 44.686 32.788 1.104 1.00 81.30 193 GLU A C 1
ATOM 1515 O O . GLU A 1 193 ? 44.210 32.573 0.019 1.00 81.51 193 GLU A O 1
ATOM 1521 N N . CYS A 1 194 ? 45.110 33.981 1.466 1.00 82.18 194 CYS A N 1
ATOM 1522 C CA . CYS A 1 194 ? 45.075 35.107 0.566 1.00 83.73 194 CYS A CA 1
ATOM 1523 C C . CYS A 1 194 ? 46.396 35.320 -0.200 1.00 88.32 194 CYS A C 1
ATOM 1524 O O . CYS A 1 194 ? 47.465 35.526 0.365 1.00 90.45 194 CYS A O 1
ATOM 1527 N N . SER A 1 209 ? 36.370 46.256 17.152 1.00 74.30 209 SER A N 1
ATOM 1528 C CA . SER A 1 209 ? 36.049 45.368 16.039 1.00 72.26 209 SER A CA 1
ATOM 1529 C C . SER A 1 209 ? 36.157 43.903 16.453 1.00 70.26 209 SER A C 1
ATOM 1530 O O . SER A 1 209 ? 37.086 43.518 17.166 1.00 70.61 209 SER A O 1
ATOM 1533 N N . SER A 1 210 ? 35.206 43.091 15.997 1.00 68.40 210 SER A N 1
ATOM 1534 C CA . SER A 1 210 ? 35.175 41.669 16.333 1.00 66.74 210 SER A CA 1
ATOM 1535 C C . SER A 1 210 ? 34.253 40.903 15.380 1.00 64.96 210 SER A C 1
ATOM 1536 O O . SER A 1 210 ? 33.424 41.511 14.703 1.00 64.97 210 SER A O 1
ATOM 1539 N N . PRO A 1 211 ? 34.402 39.566 15.313 1.00 63.65 211 PRO A N 1
ATOM 1540 C CA . PRO A 1 211 ? 33.519 38.735 14.483 1.00 62.07 211 PRO A CA 1
ATOM 1541 C C . PRO A 1 211 ? 32.038 38.856 14.848 1.00 61.68 211 PRO A C 1
ATOM 1542 O O . PRO A 1 211 ? 31.184 38.468 14.051 1.00 60.64 211 PRO A O 1
ATOM 1546 N N . ALA A 1 212 ? 31.742 39.386 16.031 1.00 62.76 212 ALA A N 1
ATOM 1547 C CA . ALA A 1 212 ? 30.362 39.636 16.430 1.00 63.02 212 ALA A CA 1
ATOM 1548 C C . ALA A 1 212 ? 29.733 40.724 15.559 1.00 63.51 212 ALA A C 1
ATOM 1549 O O . ALA A 1 212 ? 28.509 40.819 15.456 1.00 63.54 212 ALA A O 1
ATOM 1551 N N . ASP A 1 213 ? 30.609 41.522 14.961 1.00 64.19 213 ASP A N 1
ATOM 1552 C CA . ASP A 1 213 ? 30.292 42.667 14.113 1.00 65.19 213 ASP A CA 1
ATOM 1553 C C . ASP A 1 213 ? 30.466 42.334 12.644 1.00 64.14 213 ASP A C 1
ATOM 1554 O O . ASP A 1 213 ? 30.609 43.202 11.794 1.00 67.93 213 ASP A O 1
ATOM 1559 N N . ASP A 1 214 ? 30.439 41.044 12.371 1.00 93.02 214 ASP A N 1
ATOM 1560 C CA . ASP A 1 214 ? 30.498 40.553 11.031 1.00 93.04 214 ASP A CA 1
ATOM 1561 C C . ASP A 1 214 ? 29.146 40.015 10.680 1.00 93.13 214 ASP A C 1
ATOM 1562 O O . ASP A 1 214 ? 28.456 39.477 11.515 1.00 92.95 214 ASP A O 1
A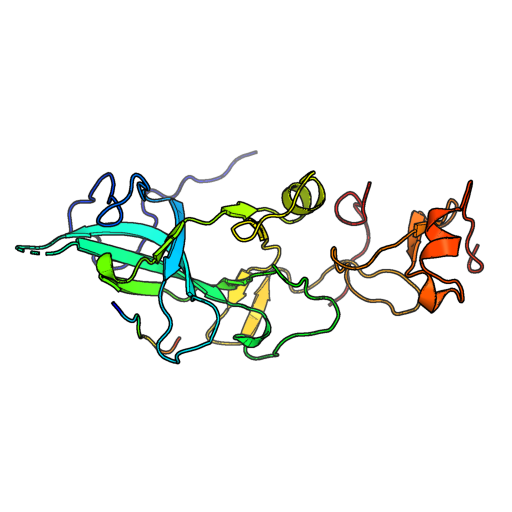TOM 1567 N N . VAL A 1 215 ? 28.778 40.172 9.419 1.00 93.44 215 VAL A N 1
ATOM 1568 C CA . VAL A 1 215 ? 27.496 39.724 8.908 1.00 93.59 215 VAL A CA 1
ATOM 1569 C C . VAL A 1 215 ? 27.711 38.860 7.644 1.00 93.51 215 VAL A C 1
ATOM 1570 O O . VAL A 1 215 ? 27.936 39.413 6.608 1.00 93.87 215 VAL A O 1
ATOM 1574 N N . LYS A 1 216 ? 27.670 37.518 7.754 1.00 93.07 216 LYS A N 1
ATOM 1575 C CA . LYS A 1 216 ? 27.993 36.613 6.616 1.00 93.00 216 LYS A CA 1
ATOM 1576 C C . LYS A 1 216 ? 27.482 35.133 6.512 1.00 92.73 216 LYS A C 1
ATOM 1577 O O . LYS A 1 216 ? 26.332 34.905 6.160 1.00 92.98 216 LYS A O 1
ATOM 1583 N N . VAL A 1 217 ? 28.320 34.139 6.792 1.00 92.26 217 VAL A N 1
ATOM 1584 C CA . VAL A 1 217 ? 28.015 32.731 6.448 1.00 92.05 217 VAL A CA 1
ATOM 1585 C C . VAL A 1 217 ? 28.017 31.593 7.516 1.00 91.59 217 VAL A C 1
ATOM 1586 O O . VAL A 1 217 ? 29.030 31.316 8.136 1.00 91.24 217 VAL A O 1
ATOM 1590 N N . ARG A 1 218 ? 26.908 30.878 7.627 1.00 91.59 218 ARG A N 1
ATOM 1591 C CA . ARG A 1 218 ? 26.522 30.088 8.799 1.00 91.29 218 ARG A CA 1
ATOM 1592 C C . ARG A 1 218 ? 26.619 28.555 8.710 1.00 90.96 218 ARG A C 1
ATOM 1593 O O . ARG A 1 218 ? 26.342 27.996 7.687 1.00 91.08 218 ARG A O 1
ATOM 1601 N N . LEU A 1 219 ? 27.013 27.895 9.795 1.00 90.58 219 LEU A N 1
ATOM 1602 C CA . LEU A 1 219 ? 27.156 26.448 9.848 1.00 90.26 219 LEU A CA 1
ATOM 1603 C C . LEU A 1 219 ? 26.552 25.842 11.095 1.00 90.08 219 LEU A C 1
ATOM 1604 O O . LEU A 1 219 ? 26.492 26.446 12.134 1.00 90.05 219 LEU A O 1
ATOM 1609 N N . SER A 1 220 ? 26.199 24.580 11.005 1.00 89.94 220 SER A N 1
ATOM 1610 C CA . SER A 1 220 ? 25.561 23.912 12.142 1.00 89.80 220 SER A CA 1
ATOM 1611 C C . SER A 1 220 ? 26.548 23.483 13.226 1.00 89.37 220 SER A C 1
ATOM 1612 O O . SER A 1 220 ? 27.563 24.138 13.456 1.00 89.23 220 SER A O 1
ATOM 1615 N N . LYS B 2 4 ? 17.328 29.137 51.452 1.00 68.12 23 LYS P N 1
ATOM 1616 C CA . LYS B 2 4 ? 18.358 29.905 50.764 1.00 64.94 23 LYS P CA 1
ATOM 1617 C C . LYS B 2 4 ? 18.945 29.171 49.582 1.00 63.43 23 LYS P C 1
ATOM 1618 O O . LYS B 2 4 ? 19.307 29.789 48.606 1.00 67.88 23 LYS P O 1
ATOM 1624 N N . ALA B 2 5 ? 19.081 27.859 49.670 1.00 63.08 24 ALA P N 1
ATOM 1625 C CA . ALA B 2 5 ? 19.447 27.090 48.508 1.00 60.58 24 ALA P CA 1
ATOM 1626 C C . ALA B 2 5 ? 18.268 26.955 47.570 1.00 59.11 24 ALA P C 1
ATOM 1627 O O . ALA B 2 5 ? 17.146 26.846 47.999 1.00 61.15 24 ALA P O 1
ATOM 1629 N N . ALA B 2 6 ? 18.531 26.959 46.274 1.00 56.57 25 ALA P N 1
ATOM 1630 C CA . ALA B 2 6 ? 17.466 26.792 45.314 1.00 54.42 25 ALA P CA 1
ATOM 1631 C C . ALA B 2 6 ? 17.496 25.382 44.792 1.00 54.26 25 ALA P C 1
ATOM 1632 O O . ALA B 2 6 ? 18.518 24.770 44.750 1.00 54.07 25 ALA P O 1
ATOM 1634 N N . ARG B 2 7 ? 16.347 24.856 44.448 1.00 57.64 26 ARG P N 1
ATOM 1635 C CA . ARG B 2 7 ? 16.273 23.538 43.889 1.00 54.74 26 ARG P CA 1
ATOM 1636 C C . ARG B 2 7 ? 15.538 23.639 42.592 1.00 52.17 26 ARG P C 1
ATOM 1637 O O . ARG B 2 7 ? 14.420 24.057 42.554 1.00 52.78 26 ARG P O 1
ATOM 1657 N N . SER B 2 9 ? 13.575 22.231 39.357 1.00 47.89 28 SER P N 1
ATOM 1658 C CA . SER B 2 9 ? 12.800 21.130 38.868 1.00 48.80 28 SER P CA 1
ATOM 1659 C C . SER B 2 9 ? 13.565 20.479 37.758 1.00 50.68 28 SER P C 1
ATOM 1660 O O . SER B 2 9 ? 14.510 21.032 37.258 1.00 49.11 28 SER P O 1
ATOM 1663 N N . ALA B 2 10 ? 13.168 19.273 37.363 1.00 51.38 29 ALA P N 1
ATOM 1664 C CA . ALA B 2 10 ? 13.789 18.617 36.211 1.00 52.23 29 ALA P CA 1
ATOM 1665 C C . ALA B 2 10 ? 13.110 19.165 34.965 1.00 51.64 29 ALA P C 1
ATOM 1666 O O . ALA B 2 10 ? 11.896 19.372 34.978 1.00 53.81 29 ALA P O 1
ATOM 1668 N N . PRO B 2 11 ? 13.856 19.430 33.893 1.00 49.24 30 PRO P N 1
ATOM 1669 C CA . PRO B 2 11 ? 13.213 20.141 32.796 1.00 49.61 30 PRO P CA 1
ATOM 1670 C C . PRO B 2 11 ? 11.967 19.418 32.360 1.00 57.38 30 PRO P C 1
ATOM 1671 O O . PRO B 2 11 ? 11.084 20.065 31.832 1.00 60.29 30 PRO P O 1
#

Foldseek 3Di:
DDDDDDPAQDDPPPVFDFDQWDDAPPDPAIDGQQFKFFFCDPDPPDGTWIWGFRTWGAVCHIKTKTFTKADQCRFPVHDDPQEEPQEIAGEPDIDIDDPNRTDHTADADEPVVLLVDPDADPRYHYYDWHAYRVPGQIVPNKAAAAAPVRHHHRSVADWDAAPPPSTIYRQVRQPHDPVVRVPDPHDHGPVGVPCVPDDDDIGD/DDDDDDD

InterPro domains:
  IPR001025 Bromo adjacent homology (BAH) domain [PF01426] (31-142)
  IPR001025 Bromo adjacent homology (BAH) domain [PS51038] (29-144)
  IPR001025 Bromo adjacent homology (BAH) domain [SM00439] (29-144)
  IPR001965 Zinc finger, PHD-type [SM00249] (148-195)
  IPR011011 Zinc finger, FYVE/PHD-type [SSF57903] (140-197)
  IPR013083 Zinc finger, RING/FYVE/PHD-type [G3DSA:3.30.40.10] (141-210)
  IPR019786 Zinc finger, PHD-type, conserved site [PS01359] (149-194)
  IPR019787 Zinc finger, PHD-finger [PF00628] (149-194)
  IPR019787 Zinc finger, PHD-finger [PS50016] (146-197)
  IPR043151 Bromo adjacent homology (BAH) domain superfamily [G3DSA:2.30.30.490] (1-140)

Radius of gyration: 20.34 Å; Cα contacts (8 Å, |Δi|>4): 394; chains: 2; bounding box: 57×30×53 Å

Secondary structure (DSSP, 8-state):
------S-S--S-TTSPPPS-EEPTTSS-EE-TT-EEEE--SSTTSPPEEEEEEEEEE---EEEEEEEEE-GGGSSS---TTS-TTEEEEEEEEEEEEGGGEEEEEEEEEHHHHHT-SS--TTEEEEEEEEETTTTEEESS-EE-BTTTTB---TTS--EE-TTT--EE-GGGGT--HHHHHH-S----TT---GGG----EE-/-------